Protein AF-0000000083316569 (afdb_homodimer)

Structure (mmCIF, N/CA/C/O backbone):
data_AF-0000000083316569-model_v1
#
loop_
_entity.id
_entity.type
_entity.pdbx_description
1 polymer 'Type II toxin-antitoxin system PemK/MazF family toxin'
#
loop_
_atom_site.group_PDB
_atom_site.id
_atom_site.type_symbol
_atom_site.label_atom_id
_atom_site.label_alt_id
_atom_site.label_comp_id
_atom_site.label_asym_id
_atom_site.label_entity_id
_atom_site.label_seq_id
_atom_site.pdbx_PDB_ins_code
_atom_site.Cartn_x
_atom_site.Cartn_y
_atom_site.Cartn_z
_atom_site.occupancy
_atom_site.B_iso_or_equiv
_atom_site.auth_seq_id
_atom_site.auth_comp_id
_atom_site.auth_asym_id
_atom_site.auth_atom_id
_atom_site.pdbx_PDB_model_num
ATOM 1 N N . MET A 1 1 ? -20.406 40.094 12.461 1 54.81 1 MET A N 1
ATOM 2 C CA . MET A 1 1 ? -19.547 39.312 11.57 1 54.81 1 MET A CA 1
ATOM 3 C C . MET A 1 1 ? -20.391 38.594 10.508 1 54.81 1 MET A C 1
ATOM 5 O O . MET A 1 1 ? -21.188 37.719 10.828 1 54.81 1 MET A O 1
ATOM 9 N N . SER A 1 2 ? -20.656 39.094 9.266 1 63.41 2 SER A N 1
ATOM 10 C CA . SER A 1 2 ? -21.797 38.844 8.398 1 63.41 2 SER A CA 1
ATOM 11 C C . SER A 1 2 ? -21.672 37.5 7.676 1 63.41 2 SER A C 1
ATOM 13 O O . SER A 1 2 ? -20.578 36.938 7.578 1 63.41 2 SER A O 1
ATOM 15 N N . SER A 1 3 ? -22.859 36.875 7.449 1 77.62 3 SER A N 1
ATOM 16 C CA . SER A 1 3 ? -23.109 35.625 6.723 1 77.62 3 SER A CA 1
ATOM 17 C C . SER A 1 3 ? -22.188 35.5 5.512 1 77.62 3 SER A C 1
ATOM 19 O O . SER A 1 3 ? -21.688 34.406 5.223 1 77.62 3 SER A O 1
ATOM 21 N N . ASN A 1 4 ? -21.844 36.688 4.895 1 79.31 4 ASN A N 1
ATOM 22 C CA . ASN A 1 4 ? -20.984 36.75 3.717 1 79.31 4 ASN A CA 1
ATOM 23 C C . ASN A 1 4 ? -19.531 36.438 4.07 1 79.31 4 ASN A C 1
ATOM 25 O O . ASN A 1 4 ? -18.844 35.75 3.33 1 79.31 4 ASN A O 1
ATOM 29 N N . ASP A 1 5 ? -19.141 36.875 5.219 1 85.38 5 ASP A N 1
ATOM 30 C CA . ASP A 1 5 ? -17.766 36.688 5.676 1 85.38 5 ASP A CA 1
ATOM 31 C C . ASP A 1 5 ? -17.531 35.219 6.047 1 85.38 5 ASP A C 1
ATOM 33 O O . ASP A 1 5 ? -16.469 34.656 5.738 1 85.38 5 ASP A O 1
ATOM 37 N N . SER A 1 6 ? -18.531 34.625 6.59 1 86.19 6 SER A N 1
ATOM 38 C CA . SER A 1 6 ? -18.438 33.25 6.988 1 86.19 6 SER A CA 1
ATOM 39 C C . SER A 1 6 ? -18.312 32.312 5.777 1 86.19 6 SER A C 1
ATOM 41 O O . SER A 1 6 ? -17.531 31.375 5.785 1 86.19 6 SER A O 1
ATOM 43 N N . THR A 1 7 ? -19.094 32.75 4.773 1 85.31 7 THR A N 1
ATOM 44 C CA . THR A 1 7 ? -19.078 31.969 3.545 1 85.31 7 THR A CA 1
ATOM 45 C C . THR A 1 7 ? -17.719 32.094 2.846 1 85.31 7 THR A C 1
ATOM 47 O O . THR A 1 7 ? -17.188 31.094 2.344 1 85.31 7 THR A O 1
ATOM 50 N N . ARG A 1 8 ? -17.141 33.312 2.773 1 86.81 8 ARG A N 1
ATOM 51 C CA . ARG A 1 8 ? -15.844 33.531 2.141 1 86.81 8 ARG A CA 1
ATOM 52 C C . ARG A 1 8 ? -14.727 32.844 2.902 1 86.81 8 ARG A C 1
ATOM 54 O O . ARG A 1 8 ? -13.828 32.25 2.295 1 86.81 8 ARG A O 1
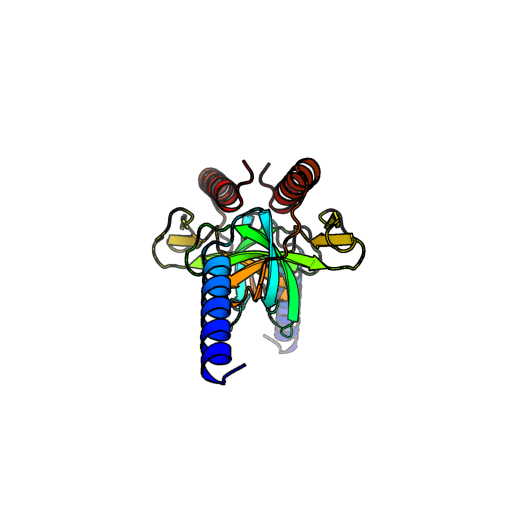ATOM 61 N N . LYS A 1 9 ? -14.711 32.969 4.184 1 86.56 9 LYS A N 1
ATOM 62 C CA . LYS A 1 9 ? -13.727 32.281 5.012 1 86.56 9 LYS A CA 1
ATOM 63 C C . LYS A 1 9 ? -13.812 30.766 4.84 1 86.56 9 LYS A C 1
ATOM 65 O O . LYS A 1 9 ? -12.789 30.078 4.762 1 86.56 9 LYS A O 1
ATOM 70 N N . ALA A 1 10 ? -15 30.281 4.777 1 88 10 ALA A N 1
ATOM 71 C CA . ALA A 1 10 ? -15.227 28.859 4.57 1 88 10 ALA A CA 1
ATOM 72 C C . ALA A 1 10 ? -14.688 28.406 3.213 1 88 10 ALA A C 1
ATOM 74 O O . ALA A 1 10 ? -14.062 27.359 3.1 1 88 10 ALA A O 1
ATOM 75 N N . GLU A 1 11 ? -14.852 29.172 2.182 1 87.62 11 GLU A N 1
ATOM 76 C CA . GLU A 1 11 ? -14.375 28.875 0.836 1 87.62 11 GLU A CA 1
ATOM 77 C C . GLU A 1 11 ? -12.852 28.891 0.773 1 87.62 11 GLU A C 1
ATOM 79 O O . GLU A 1 11 ? -12.242 28.031 0.131 1 87.62 11 GLU A O 1
ATOM 84 N N . ALA A 1 12 ? -12.328 29.828 1.332 1 88.94 12 ALA A N 1
ATOM 85 C CA . ALA A 1 12 ? -10.875 29.938 1.379 1 88.94 12 ALA A CA 1
ATOM 86 C C . ALA A 1 12 ? -10.258 28.75 2.111 1 88.94 12 ALA A C 1
ATOM 88 O O . ALA A 1 12 ? -9.219 28.234 1.696 1 88.94 12 ALA A O 1
ATOM 89 N N . ALA A 1 13 ? -10.805 28.422 3.232 1 85.75 13 ALA A N 1
ATOM 90 C CA . ALA A 1 13 ? -10.336 27.266 3.982 1 85.75 13 ALA A CA 1
ATOM 91 C C . ALA A 1 13 ? -10.453 26 3.148 1 85.75 13 ALA A C 1
ATOM 93 O O . ALA A 1 13 ? -9.562 25.141 3.17 1 85.75 13 ALA A O 1
ATOM 94 N N . LYS A 1 14 ? -11.516 25.906 2.457 1 86.5 14 LYS A N 1
ATOM 95 C CA . LYS A 1 14 ? -11.727 24.75 1.588 1 86.5 14 LYS A CA 1
ATOM 96 C C . LYS A 1 14 ? -10.688 24.703 0.475 1 86.5 14 LYS A C 1
ATOM 98 O O . LYS A 1 14 ? -10.148 23.641 0.167 1 86.5 14 LYS A O 1
ATOM 103 N N . ARG A 1 15 ? -10.375 25.781 -0.116 1 88.5 15 ARG A N 1
ATOM 104 C CA . ARG A 1 15 ? -9.383 25.859 -1.177 1 88.5 15 ARG A CA 1
ATOM 105 C C . ARG A 1 15 ? -7.992 25.516 -0.65 1 88.5 15 ARG A C 1
ATOM 107 O O . ARG A 1 15 ? -7.211 24.859 -1.336 1 88.5 15 ARG A O 1
ATOM 114 N N . LYS A 1 16 ? -7.727 26.047 0.514 1 88.44 16 LYS A N 1
ATOM 115 C CA . LYS A 1 16 ? -6.438 25.734 1.134 1 88.44 16 LYS A CA 1
ATOM 116 C C . LYS A 1 16 ? -6.293 24.25 1.404 1 88.44 16 LYS A C 1
ATOM 118 O O . LYS A 1 16 ? -5.234 23.672 1.157 1 88.44 16 LYS A O 1
ATOM 123 N N . LEU A 1 17 ? -7.285 23.656 1.858 1 88.5 17 LEU A N 1
ATOM 124 C CA . LEU A 1 17 ? -7.293 22.219 2.137 1 88.5 17 LEU A CA 1
ATOM 125 C C . LEU A 1 17 ? -7.117 21.422 0.853 1 88.5 17 LEU A C 1
ATOM 127 O O . LEU A 1 17 ? -6.34 20.469 0.817 1 88.5 17 LEU A O 1
ATOM 131 N N . GLU A 1 18 ? -7.789 21.844 -0.167 1 89.38 18 GLU A N 1
ATOM 132 C CA . GLU A 1 18 ? -7.676 21.172 -1.457 1 89.38 18 GLU A CA 1
ATOM 133 C C . GLU A 1 18 ? -6.262 21.281 -2.018 1 89.38 18 GLU A C 1
ATOM 135 O O . GLU A 1 18 ? -5.742 20.328 -2.6 1 89.38 18 GLU A O 1
ATOM 140 N N . ALA A 1 19 ? -5.766 22.359 -1.795 1 91.56 19 ALA A N 1
ATOM 141 C CA . ALA A 1 19 ? -4.395 22.562 -2.25 1 91.56 19 ALA A CA 1
ATOM 142 C C . ALA A 1 19 ? -3.426 21.672 -1.47 1 91.56 19 ALA A C 1
ATOM 144 O O . ALA A 1 19 ? -2.502 21.094 -2.047 1 91.56 19 ALA A O 1
ATOM 145 N N . GLN A 1 20 ? -3.582 21.578 -0.221 1 91.19 20 GLN A N 1
ATOM 146 C CA . GLN A 1 20 ? -2.738 20.734 0.62 1 91.19 20 GLN A CA 1
ATOM 147 C C . GLN A 1 20 ? -2.848 19.266 0.21 1 91.19 20 GLN A C 1
ATOM 149 O O . GLN A 1 20 ? -1.847 18.562 0.178 1 91.19 20 GLN A O 1
ATOM 154 N N . ARG A 1 21 ? -4.004 18.906 -0.128 1 93.12 21 ARG A N 1
ATOM 155 C CA . ARG A 1 21 ? -4.238 17.531 -0.554 1 93.12 21 ARG A CA 1
ATOM 156 C C . ARG A 1 21 ? -3.578 17.266 -1.9 1 93.12 21 ARG A C 1
ATOM 158 O O . ARG A 1 21 ? -2.9 16.25 -2.068 1 93.12 21 ARG A O 1
ATOM 165 N N . ARG A 1 22 ? -3.734 18.141 -2.729 1 90.75 22 ARG A N 1
ATOM 166 C CA . ARG A 1 22 ? -3.184 18.016 -4.074 1 90.75 22 ARG A CA 1
ATOM 167 C C . ARG A 1 22 ? -1.659 18.016 -4.043 1 90.75 22 ARG A C 1
ATOM 169 O 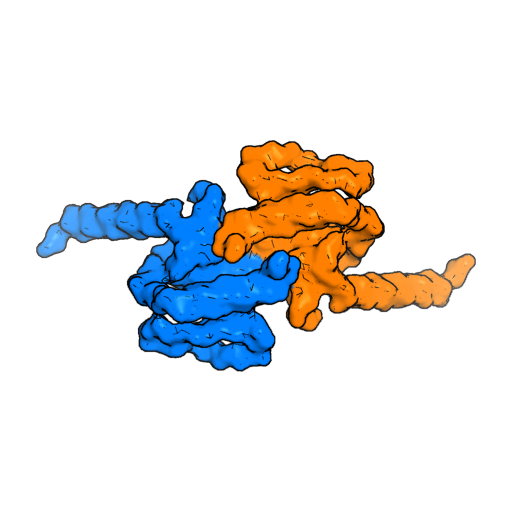O . ARG A 1 22 ? -1.014 17.297 -4.812 1 90.75 22 ARG A O 1
ATOM 176 N N . ASP A 1 23 ? -1.16 18.719 -3.111 1 92.56 23 ASP A N 1
ATOM 177 C CA . ASP A 1 23 ? 0.284 18.922 -3.098 1 92.56 23 ASP A CA 1
ATOM 178 C C . ASP A 1 23 ? 0.955 18.047 -2.043 1 92.56 23 ASP A C 1
ATOM 180 O O . ASP A 1 23 ? 2.127 18.25 -1.717 1 92.56 23 ASP A O 1
ATOM 184 N N . ALA A 1 24 ? 0.184 17.125 -1.463 1 95.62 24 ALA A N 1
ATOM 185 C CA . ALA A 1 24 ? 0.747 16.25 -0.444 1 95.62 24 ALA A CA 1
ATOM 186 C C . ALA A 1 24 ? 2.018 15.57 -0.947 1 95.62 24 ALA A C 1
ATOM 188 O O . ALA A 1 24 ? 2.031 14.992 -2.039 1 95.62 24 ALA A O 1
ATOM 189 N N . LYS A 1 25 ? 3.066 15.609 -0.171 1 95.06 25 LYS A N 1
ATOM 190 C CA . LYS A 1 25 ? 4.383 15.133 -0.59 1 95.06 25 LYS A CA 1
ATOM 191 C C . LYS A 1 25 ? 4.863 13.984 0.294 1 95.06 25 LYS A C 1
ATOM 193 O O . LYS A 1 25 ? 4.473 13.891 1.46 1 95.06 25 LYS A O 1
ATOM 198 N N . HIS A 1 26 ? 5.73 13.234 -0.295 1 96.19 26 HIS A N 1
ATOM 199 C CA . HIS A 1 26 ? 6.441 12.211 0.468 1 96.19 26 HIS A CA 1
ATOM 200 C C . HIS A 1 26 ? 7.023 12.789 1.754 1 96.19 26 HIS A C 1
ATOM 202 O O . HIS A 1 26 ? 7.617 13.875 1.74 1 96.19 26 HIS A O 1
ATOM 208 N N . GLY A 1 27 ? 6.801 12.062 2.861 1 96.31 27 GLY A N 1
ATOM 209 C CA . GLY A 1 27 ? 7.383 12.492 4.125 1 96.31 27 GLY A CA 1
ATOM 210 C C . GLY A 1 27 ? 6.414 13.266 4.996 1 96.31 27 GLY A C 1
ATOM 211 O O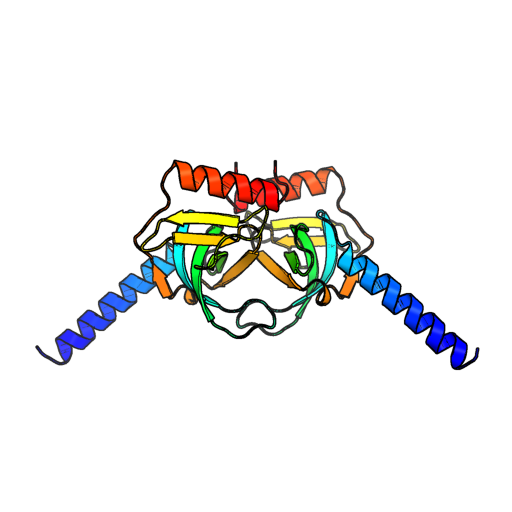 . GLY A 1 27 ? 6.68 13.5 6.176 1 96.31 27 GLY A O 1
ATOM 212 N N . GLU A 1 28 ? 5.301 13.688 4.441 1 97.19 28 GLU A N 1
ATOM 213 C CA . GLU A 1 28 ? 4.344 14.492 5.191 1 97.19 28 GLU A CA 1
ATOM 214 C C . GLU A 1 28 ? 3.324 13.609 5.906 1 97.19 28 GLU A C 1
ATOM 216 O O . GLU A 1 28 ? 3.055 12.492 5.477 1 97.19 28 GLU A O 1
ATOM 221 N N . PHE A 1 29 ? 2.822 14.164 6.988 1 97.81 29 PHE A N 1
ATOM 222 C CA . PHE A 1 29 ? 1.764 13.508 7.746 1 97.81 29 PHE A CA 1
ATOM 223 C C . PHE A 1 29 ? 0.416 14.164 7.473 1 97.81 29 PHE A C 1
ATOM 225 O O . PHE A 1 29 ? 0.324 15.391 7.379 1 97.81 29 PHE A O 1
ATOM 232 N N . PHE A 1 30 ? -0.616 13.359 7.402 1 97.44 30 PHE A N 1
ATOM 233 C CA . PHE A 1 30 ? -1.993 13.82 7.25 1 97.44 30 PHE A CA 1
ATOM 234 C C . PHE A 1 30 ? -2.93 13.023 8.156 1 97.44 30 PHE A C 1
ATOM 236 O O . PHE A 1 30 ? -2.594 11.914 8.586 1 97.44 30 PHE A O 1
ATOM 243 N N . PHE A 1 31 ? -3.969 13.641 8.516 1 96.44 31 PHE A N 1
ATOM 244 C CA . PHE A 1 31 ? -5.129 12.859 8.922 1 96.44 31 PHE A CA 1
ATOM 245 C C . PHE A 1 31 ? -5.949 12.43 7.711 1 96.44 31 PHE A C 1
ATOM 247 O O . PHE A 1 31 ? -6.223 13.242 6.824 1 96.44 31 PHE A O 1
ATOM 254 N N . ALA A 1 32 ? -6.285 11.195 7.684 1 96.69 32 ALA A N 1
ATOM 255 C CA . ALA A 1 32 ? -6.984 10.672 6.512 1 96.69 32 ALA A CA 1
ATOM 256 C C . ALA A 1 32 ? -8.172 9.805 6.922 1 96.69 32 ALA A C 1
ATOM 258 O O . ALA A 1 32 ? -8.234 9.328 8.055 1 96.69 32 ALA A O 1
ATOM 259 N N . LYS A 1 33 ? -9.094 9.734 6.02 1 94.94 33 LYS A N 1
ATOM 260 C CA . LYS A 1 33 ? -10.227 8.82 6.133 1 94.94 33 LYS A CA 1
ATOM 261 C C . LYS A 1 33 ? -10.094 7.668 5.141 1 94.94 33 LYS A C 1
ATOM 263 O O . LYS A 1 33 ? -10.117 7.887 3.926 1 94.94 33 LYS A O 1
ATOM 268 N N . TYR A 1 34 ? -9.945 6.461 5.715 1 91.75 34 TYR A N 1
ATOM 269 C CA . TYR A 1 34 ? -9.789 5.309 4.836 1 91.75 34 TYR A CA 1
ATOM 270 C C . TYR A 1 34 ? -10.148 4.016 5.559 1 91.75 34 TYR A C 1
ATOM 272 O O . TYR A 1 34 ? -10.492 4.035 6.742 1 91.75 34 TYR A O 1
ATOM 280 N N . ALA A 1 35 ? -10.188 2.961 4.754 1 86.5 35 ALA A N 1
ATOM 281 C CA . ALA A 1 35 ? -10.453 1.624 5.281 1 86.5 35 ALA A CA 1
ATOM 282 C C . ALA A 1 35 ? -9.57 0.583 4.605 1 86.5 35 ALA A C 1
ATOM 284 O O . ALA A 1 35 ? -9.328 0.649 3.396 1 86.5 35 ALA A O 1
ATOM 285 N N . ALA A 1 36 ? -8.969 -0.202 5.504 1 77.25 36 ALA A N 1
ATOM 286 C CA . ALA A 1 36 ? -8.422 -1.419 4.906 1 77.25 36 ALA A CA 1
ATOM 287 C C . ALA A 1 36 ? -9.531 -2.277 4.305 1 77.25 36 ALA A C 1
ATOM 289 O O . ALA A 1 36 ? -10.703 -2.133 4.668 1 77.25 36 ALA A O 1
ATOM 290 N N . ILE A 1 37 ? -9.211 -3.021 3.324 1 71.75 37 ILE A N 1
ATOM 291 C CA . ILE A 1 37 ? -10.227 -3.859 2.689 1 71.75 37 ILE A CA 1
ATOM 292 C C . ILE A 1 37 ? -10.93 -4.707 3.746 1 71.75 37 ILE A C 1
ATOM 294 O O . ILE A 1 37 ? -10.273 -5.367 4.559 1 71.75 37 ILE A O 1
ATOM 298 N N . GLY A 1 38 ? -12.234 -4.695 3.686 1 72.69 38 GLY A N 1
ATOM 299 C CA . GLY A 1 38 ? -13.047 -5.477 4.605 1 72.69 38 GLY A CA 1
ATOM 300 C C . GLY A 1 38 ? -13.172 -4.84 5.977 1 72.69 38 GLY A C 1
ATOM 301 O O . GLY A 1 38 ? -13.68 -5.465 6.91 1 72.69 38 GLY A O 1
ATOM 302 N N . GLN A 1 39 ? -12.609 -3.738 6.137 1 79.94 39 GLN A N 1
ATOM 303 C CA . GLN A 1 39 ? -12.664 -3.059 7.426 1 79.94 39 GLN A CA 1
ATOM 304 C C . GLN A 1 39 ? -13.461 -1.762 7.328 1 79.94 39 GLN A C 1
ATOM 306 O O . GLN A 1 39 ? -13.609 -1.195 6.242 1 79.94 39 GLN A O 1
ATOM 311 N N . PRO A 1 40 ? -14.047 -1.429 8.359 1 84.88 40 PRO A N 1
ATOM 312 C CA . PRO A 1 40 ? -14.766 -0.154 8.352 1 84.88 40 PRO A CA 1
ATOM 313 C C . PRO A 1 40 ? -13.852 1.043 8.125 1 84.88 40 PRO A C 1
ATOM 315 O O . PRO A 1 40 ? -12.656 0.98 8.445 1 84.88 40 PRO A O 1
ATOM 318 N N . GLU A 1 41 ? -14.453 2.043 7.602 1 88.81 41 GLU A N 1
ATOM 319 C CA . GLU A 1 41 ? -13.719 3.291 7.418 1 88.81 41 GLU A CA 1
ATOM 320 C C . GLU A 1 41 ? -13.289 3.883 8.758 1 88.81 41 GLU A C 1
ATOM 322 O O . GLU A 1 41 ? -14.039 3.816 9.734 1 88.81 41 GLU A O 1
ATOM 327 N N . ARG A 1 42 ? -12.133 4.406 8.75 1 87.69 42 ARG A N 1
ATOM 328 C CA . ARG A 1 42 ? -11.609 5.078 9.93 1 87.69 42 ARG A CA 1
ATOM 329 C C . ARG A 1 42 ? -10.883 6.359 9.555 1 87.69 42 ARG A C 1
ATOM 331 O O . ARG A 1 42 ? -10.523 6.562 8.398 1 87.69 42 ARG A O 1
ATOM 338 N N . GLN A 1 43 ? -10.812 7.211 10.562 1 92.81 43 GLN A N 1
ATOM 339 C CA . GLN A 1 43 ? -9.977 8.398 10.43 1 92.81 43 GLN A CA 1
ATOM 340 C C . GLN A 1 43 ? -8.734 8.297 11.305 1 92.81 43 GLN A C 1
ATOM 342 O O . GLN A 1 43 ? -8.828 8.062 12.508 1 92.81 43 GLN A O 1
ATOM 347 N N . ALA A 1 44 ? -7.605 8.406 10.695 1 93.12 44 ALA A N 1
ATOM 348 C CA . ALA A 1 44 ? -6.348 8.203 11.406 1 93.12 44 ALA A CA 1
ATOM 349 C C . ALA A 1 44 ? -5.211 8.969 10.742 1 93.12 44 ALA A C 1
ATOM 351 O O . ALA A 1 44 ? -5.32 9.367 9.578 1 93.12 44 ALA A O 1
ATOM 352 N N . PRO A 1 45 ? -4.148 9.242 11.523 1 96.25 45 PRO A N 1
ATOM 353 C CA . PRO A 1 45 ? -2.949 9.797 10.891 1 96.25 45 PRO A CA 1
ATOM 354 C C . PRO A 1 45 ? -2.303 8.828 9.898 1 96.25 45 PRO A C 1
ATOM 356 O O . PRO A 1 45 ? -2.369 7.609 10.094 1 96.25 45 PRO A O 1
ATOM 359 N N . VAL A 1 46 ? -1.729 9.422 8.898 1 97.25 46 VAL A N 1
ATOM 360 C CA . VAL A 1 46 ? -0.993 8.633 7.914 1 97.25 46 VAL A CA 1
ATOM 361 C C . VAL A 1 46 ? 0.298 9.352 7.535 1 97.25 46 VAL A C 1
ATOM 363 O O . VAL A 1 46 ? 0.434 10.555 7.762 1 97.25 46 VAL A O 1
ATOM 366 N N . PHE A 1 47 ? 1.206 8.57 7.086 1 97.75 47 PHE A N 1
ATOM 367 C CA . PHE A 1 47 ? 2.477 9.055 6.559 1 97.75 47 PHE A CA 1
ATOM 368 C C . PHE A 1 47 ? 2.562 8.828 5.055 1 97.75 47 PHE A C 1
ATOM 370 O O . PHE A 1 47 ? 2.484 7.691 4.586 1 97.75 47 PHE A O 1
ATOM 377 N N . VAL A 1 48 ? 2.744 9.891 4.258 1 97.94 48 VAL A N 1
ATOM 378 C CA . VAL A 1 48 ? 2.748 9.797 2.801 1 97.94 48 VAL A CA 1
ATOM 379 C C . VAL A 1 48 ? 4.082 9.227 2.324 1 97.94 48 VAL A C 1
ATOM 381 O O . VAL A 1 48 ? 5.145 9.766 2.639 1 97.94 48 VAL A O 1
ATOM 384 N N . VAL A 1 49 ? 4.004 8.18 1.493 1 96.94 49 VAL A N 1
ATOM 385 C CA . VAL A 1 49 ? 5.227 7.508 1.074 1 96.94 49 VAL A CA 1
ATOM 386 C C . VAL A 1 49 ? 5.395 7.625 -0.439 1 96.94 49 VAL A C 1
ATOM 388 O O . VAL A 1 49 ? 6.516 7.586 -0.952 1 96.94 49 VAL A O 1
ATOM 391 N N . VAL A 1 50 ? 4.344 7.598 -1.209 1 96.19 50 VAL A N 1
ATOM 392 C CA . VAL A 1 50 ? 4.367 7.785 -2.656 1 96.19 50 VAL A CA 1
ATOM 393 C C . VAL A 1 50 ? 3.482 8.969 -3.041 1 96.19 50 VAL A C 1
ATOM 395 O O . VAL A 1 50 ? 2.316 9.031 -2.646 1 96.19 50 VAL A O 1
ATOM 398 N N . ASP A 1 51 ? 3.996 9.875 -3.766 1 95.31 51 ASP A N 1
ATOM 399 C CA . ASP A 1 51 ? 3.256 11.078 -4.129 1 95.31 51 ASP A CA 1
ATOM 400 C C . ASP A 1 51 ? 3.311 11.328 -5.633 1 95.31 51 ASP A C 1
ATOM 402 O O . ASP A 1 51 ? 3.111 12.453 -6.094 1 95.31 51 ASP A O 1
ATOM 406 N N . SER A 1 52 ? 3.564 10.352 -6.359 1 89 52 SER A N 1
ATOM 407 C CA . SER A 1 52 ? 3.854 10.531 -7.777 1 89 52 SER A CA 1
ATOM 408 C C . SER A 1 52 ? 2.568 10.609 -8.602 1 89 52 SER A C 1
ATOM 410 O O . SER A 1 52 ? 2.596 10.992 -9.766 1 89 52 SER A O 1
ATOM 412 N N . ASP A 1 53 ? 1.439 10.242 -8.031 1 89.62 53 ASP A N 1
ATOM 413 C CA . ASP A 1 53 ? 0.177 10.203 -8.766 1 89.62 53 ASP A CA 1
ATOM 414 C C . ASP A 1 53 ? -0.651 11.461 -8.484 1 89.62 53 ASP A C 1
ATOM 416 O O . ASP A 1 53 ? -0.682 11.953 -7.355 1 89.62 53 ASP A O 1
ATOM 420 N N . ARG A 1 54 ? -1.323 11.906 -9.461 1 89.25 54 ARG A N 1
ATOM 421 C CA . ARG A 1 54 ? -2.119 13.125 -9.328 1 89.25 54 ARG A CA 1
ATOM 422 C C . ARG A 1 54 ? -3.361 12.883 -8.484 1 89.25 54 ARG A C 1
ATOM 424 O O . ARG A 1 54 ? -3.787 13.758 -7.73 1 89.25 54 ARG A O 1
ATOM 431 N N . LEU A 1 55 ? -3.912 11.758 -8.602 1 91.69 55 LEU A N 1
ATOM 432 C CA . LEU A 1 55 ? -5.203 11.5 -7.973 1 91.69 55 LEU A CA 1
ATOM 433 C C . LEU A 1 55 ? -5.027 10.758 -6.652 1 91.69 55 LEU A C 1
ATOM 435 O O . LEU A 1 55 ? -5.852 10.891 -5.742 1 91.69 55 LEU A O 1
ATOM 439 N N . ASP A 1 56 ? -3.936 10.023 -6.555 1 93.94 56 ASP A N 1
ATOM 440 C CA . ASP A 1 56 ? -3.773 9.133 -5.41 1 93.94 56 ASP A CA 1
ATOM 441 C C . ASP A 1 56 ? -2.424 9.352 -4.73 1 93.94 56 ASP A C 1
ATOM 443 O O . ASP A 1 56 ? -1.517 9.945 -5.316 1 93.94 56 ASP A O 1
ATOM 447 N N . VAL A 1 57 ? -2.342 8.883 -3.539 1 96.44 57 VAL A N 1
ATOM 448 C CA . VAL A 1 57 ? -1.101 8.766 -2.779 1 96.44 57 VAL A CA 1
ATOM 449 C C . VAL A 1 57 ? -1.03 7.398 -2.109 1 96.44 57 VAL A C 1
ATOM 451 O O . VAL A 1 57 ? -2.055 6.734 -1.93 1 96.44 57 VAL A O 1
ATOM 454 N N . VAL A 1 58 ? 0.167 6.98 -1.821 1 97.06 58 VAL A N 1
ATOM 455 C CA . VAL A 1 58 ? 0.349 5.816 -0.957 1 97.06 58 VAL A CA 1
ATOM 456 C C . VAL A 1 58 ? 0.77 6.273 0.438 1 97.06 58 VAL A C 1
ATOM 458 O O . VAL A 1 58 ? 1.649 7.125 0.581 1 97.06 58 VAL A O 1
ATOM 461 N N . VAL A 1 59 ? 0.138 5.625 1.431 1 97.19 59 VAL A N 1
ATOM 462 C CA . VAL A 1 59 ? 0.407 6.055 2.797 1 97.19 59 VAL A CA 1
ATOM 463 C C . VAL A 1 59 ? 0.699 4.84 3.676 1 97.19 59 VAL A C 1
ATOM 465 O O . VAL A 1 59 ? 0.245 3.732 3.383 1 97.19 59 VAL A O 1
ATOM 468 N N . CYS A 1 60 ? 1.451 5.09 4.684 1 96.94 60 CYS A N 1
ATOM 469 C CA . CYS A 1 60 ? 1.551 4.16 5.805 1 96.94 60 CYS A CA 1
ATOM 470 C C . CYS A 1 60 ? 0.532 4.496 6.887 1 96.94 60 CYS A C 1
ATOM 472 O O . CYS A 1 60 ? 0.325 5.668 7.207 1 96.94 60 CYS A O 1
ATOM 474 N N . SER A 1 61 ? -0.021 3.5 7.492 1 94.75 61 SER A N 1
ATOM 475 C CA . SER A 1 61 ? -0.875 3.689 8.664 1 94.75 61 SER A CA 1
ATOM 476 C C . SER A 1 61 ? -0.062 4.113 9.883 1 94.75 61 SER A C 1
ATOM 478 O O . SER A 1 61 ? 1.068 3.658 10.07 1 94.75 61 SER A O 1
ATOM 480 N N . CYS A 1 62 ? -0.646 4.938 10.625 1 95.81 62 CYS A N 1
ATOM 481 C CA . CYS A 1 62 ? -0.079 5.34 11.906 1 95.81 62 CYS A CA 1
ATOM 482 C C . CYS A 1 62 ? -1.055 5.07 13.039 1 95.81 62 CYS A C 1
ATOM 484 O O . CYS A 1 62 ? -2.27 5.051 12.836 1 95.81 62 CYS A O 1
ATOM 486 N N . THR A 1 63 ? -0.484 4.812 14.141 1 90.81 63 THR A N 1
ATOM 487 C CA . THR A 1 63 ? -1.307 4.523 15.312 1 90.81 63 THR A CA 1
ATOM 488 C C . THR A 1 63 ? -0.643 5.051 16.578 1 90.81 63 THR A C 1
ATOM 490 O O . THR A 1 63 ? 0.549 5.363 16.578 1 90.81 63 THR A O 1
ATOM 493 N N . THR A 1 64 ? -1.424 5.277 17.547 1 87.69 64 THR A N 1
ATOM 494 C CA . THR A 1 64 ? -0.861 5.688 18.828 1 87.69 64 THR A CA 1
ATOM 495 C C . THR A 1 64 ? -0.427 4.473 19.641 1 87.69 64 THR A C 1
ATOM 497 O O . THR A 1 64 ? 0.246 4.609 20.672 1 87.69 64 THR A O 1
ATOM 500 N N . SER A 1 65 ? -0.827 3.35 19.234 1 86.25 65 SER A N 1
ATOM 501 C CA . SER A 1 65 ? -0.432 2.143 19.953 1 86.25 65 SER A CA 1
ATOM 502 C C . SER A 1 65 ? 1.061 1.87 19.797 1 86.25 65 SER A C 1
ATOM 504 O O . SER A 1 65 ? 1.643 2.15 18.75 1 86.25 65 SER A O 1
ATOM 506 N N . PRO A 1 66 ? 1.7 1.354 20.844 1 82.44 66 PRO A N 1
ATOM 507 C CA . PRO A 1 66 ? 3.133 1.06 20.75 1 82.44 66 PRO A CA 1
ATOM 508 C C . PRO A 1 66 ? 3.455 0.05 19.656 1 82.44 66 PRO A C 1
ATOM 510 O O . PRO A 1 66 ? 2.639 -0.824 19.344 1 82.44 66 PRO A O 1
ATOM 513 N N . GLY A 1 67 ? 4.578 0.211 19.094 1 78 67 GLY A N 1
ATOM 514 C CA . GLY A 1 67 ? 5.031 -0.685 18.031 1 78 67 GLY A CA 1
ATOM 515 C C . GLY A 1 67 ? 5.137 -2.129 18.484 1 78 67 GLY A C 1
ATOM 516 O O . GLY A 1 67 ? 5.508 -2.402 19.625 1 78 67 GLY A O 1
ATOM 517 N N . ARG A 1 68 ? 4.723 -2.941 17.672 1 67.31 68 ARG A N 1
ATOM 518 C CA . ARG A 1 68 ? 4.727 -4.352 18.047 1 67.31 68 ARG A CA 1
ATOM 519 C C . ARG A 1 68 ? 5.641 -5.156 17.125 1 67.31 68 ARG A C 1
ATOM 521 O O . ARG A 1 68 ? 6.051 -6.27 17.453 1 67.31 68 ARG A O 1
ATOM 528 N N . GLY A 1 69 ? 5.98 -4.504 16.094 1 74.19 69 GLY A N 1
ATOM 529 C CA . GLY A 1 69 ? 6.609 -5.395 15.133 1 74.19 69 GLY A CA 1
ATOM 530 C C . GLY A 1 69 ? 7.918 -4.859 14.594 1 74.19 69 GLY A C 1
ATOM 531 O O . GLY A 1 69 ? 8.344 -3.762 14.953 1 74.19 69 GLY A O 1
ATOM 532 N N . GLY A 1 70 ? 8.562 -5.723 13.914 1 83.88 70 GLY A N 1
ATOM 533 C CA . GLY A 1 70 ? 9.891 -5.465 13.391 1 83.88 70 GLY A CA 1
ATOM 534 C C . GLY A 1 70 ? 9.93 -4.316 12.398 1 83.88 70 GLY A C 1
ATOM 535 O O . GLY A 1 70 ? 10.984 -3.709 12.188 1 83.88 70 GLY A O 1
ATOM 536 N N . PHE A 1 71 ? 8.734 -3.838 11.953 1 93 71 PHE A N 1
ATOM 537 C CA . PHE A 1 71 ? 8.766 -2.82 10.906 1 93 71 PHE A CA 1
ATOM 538 C C . PHE A 1 71 ? 8.125 -1.526 11.398 1 93 71 PHE A C 1
ATOM 540 O O . PHE A 1 71 ? 7.992 -0.567 10.633 1 93 71 PHE A O 1
ATOM 547 N N . ASP A 1 72 ? 7.727 -1.521 12.656 1 94.31 72 ASP A N 1
ATOM 548 C CA . ASP A 1 72 ? 7.141 -0.32 13.242 1 94.31 72 ASP A CA 1
ATOM 549 C C . ASP A 1 72 ? 8.227 0.659 13.688 1 94.31 72 ASP A C 1
ATOM 551 O O . ASP A 1 72 ? 9.297 0.246 14.133 1 94.31 72 ASP A O 1
ATOM 555 N N . ILE A 1 73 ? 7.93 1.927 13.562 1 94.75 73 ILE A N 1
ATOM 556 C CA . ILE A 1 73 ? 8.797 2.988 14.07 1 94.75 73 ILE A CA 1
ATOM 557 C C . ILE A 1 73 ? 7.949 4.055 14.758 1 94.75 73 ILE A C 1
ATOM 559 O O . ILE A 1 73 ? 6.891 4.441 14.258 1 94.75 73 ILE A O 1
ATOM 563 N N . THR A 1 74 ? 8.469 4.465 15.875 1 94.06 74 THR A N 1
ATOM 564 C CA . THR A 1 74 ? 7.742 5.492 16.609 1 94.06 74 THR A CA 1
ATOM 565 C C . THR A 1 74 ? 8.383 6.863 16.406 1 94.06 74 THR A C 1
ATOM 567 O O . THR A 1 74 ? 9.602 7.004 16.516 1 94.06 74 THR A O 1
ATOM 570 N N . VAL A 1 75 ? 7.574 7.801 16.047 1 93.75 75 VAL A N 1
ATOM 571 C CA . VAL A 1 75 ? 8.008 9.188 15.898 1 93.75 75 VAL A CA 1
ATOM 572 C C . VAL A 1 75 ? 7.199 10.078 16.844 1 93.75 75 VAL A C 1
ATOM 574 O O . VAL A 1 75 ? 6.141 9.672 17.328 1 93.75 75 VAL A O 1
ATOM 577 N N . THR A 1 76 ? 7.777 11.188 17.062 1 89.38 76 THR A N 1
ATOM 578 C CA . THR A 1 76 ? 7.059 12.102 17.938 1 89.38 76 THR A CA 1
ATOM 579 C C . THR A 1 76 ? 6.387 13.211 17.141 1 89.38 76 THR A C 1
ATOM 581 O O . THR A 1 76 ? 7.062 14.047 16.547 1 89.38 76 THR A O 1
ATOM 584 N N . LEU A 1 77 ? 5.109 13.219 17.094 1 90.31 77 LEU A N 1
ATOM 585 C CA . LEU A 1 77 ? 4.293 14.336 16.625 1 90.31 77 LEU A CA 1
ATOM 586 C C . LEU A 1 77 ? 3.723 15.125 17.797 1 90.31 77 LEU A C 1
ATOM 588 O O . LEU A 1 77 ? 4.465 15.539 18.703 1 90.31 77 LEU A O 1
ATOM 592 N N . LYS A 1 78 ? 2.449 15.352 17.828 1 89 78 LYS A N 1
ATOM 593 C CA . LYS A 1 78 ? 1.866 15.906 19.047 1 89 78 LYS A CA 1
ATOM 594 C C . LYS A 1 78 ? 1.93 14.898 20.203 1 89 78 LYS A C 1
ATOM 596 O O . LYS A 1 78 ? 2.141 15.281 21.344 1 89 78 LYS A O 1
ATOM 601 N N . LYS A 1 79 ? 1.916 13.727 19.859 1 90.44 79 LYS A N 1
ATOM 602 C CA . LYS A 1 79 ? 2.105 12.57 20.734 1 90.44 79 LYS A CA 1
ATOM 603 C C . LYS A 1 79 ? 2.957 11.508 20.047 1 90.44 79 LYS A C 1
ATOM 605 O O . LYS A 1 79 ? 3.129 11.523 18.828 1 90.44 79 LYS A O 1
ATOM 610 N N . PRO A 1 80 ? 3.463 10.602 20.922 1 92 80 PRO A N 1
ATOM 611 C CA . PRO A 1 80 ? 4.156 9.484 20.281 1 92 80 PRO A CA 1
ATOM 612 C C . PRO A 1 80 ? 3.271 8.734 19.297 1 92 80 PRO A C 1
ATOM 614 O O . PRO A 1 80 ? 2.137 8.383 19.625 1 92 80 PRO A O 1
ATOM 617 N N . THR A 1 81 ? 3.703 8.641 18.109 1 94 81 THR A N 1
ATOM 618 C CA . THR A 1 81 ? 2.955 8.039 17.016 1 94 81 THR A CA 1
ATOM 619 C C . THR A 1 81 ? 3.766 6.926 16.344 1 94 81 THR A C 1
ATOM 621 O O . THR A 1 81 ? 4.926 7.125 15.992 1 94 81 THR A O 1
ATOM 624 N N . THR A 1 82 ? 3.154 5.793 16.234 1 95.62 82 THR A N 1
ATOM 625 C CA . THR A 1 82 ? 3.793 4.645 15.602 1 95.62 82 THR A CA 1
ATOM 626 C C . THR A 1 82 ? 3.412 4.562 14.125 1 95.62 82 THR A C 1
ATOM 628 O O . THR A 1 82 ? 2.229 4.523 13.789 1 95.62 82 THR A O 1
ATOM 631 N N . ILE A 1 83 ? 4.414 4.551 13.258 1 96.69 83 ILE A N 1
ATOM 632 C CA . ILE A 1 83 ? 4.219 4.293 11.828 1 96.69 83 ILE A CA 1
ATOM 633 C C . ILE A 1 83 ? 4.371 2.799 11.555 1 96.69 83 ILE A C 1
ATOM 635 O O . ILE A 1 83 ? 5.387 2.197 11.906 1 96.69 83 ILE A O 1
ATOM 639 N N . ARG A 1 84 ? 3.363 2.238 11.016 1 94.88 84 ARG A N 1
ATOM 640 C CA . ARG A 1 84 ? 3.439 0.854 10.562 1 94.88 84 ARG A CA 1
ATOM 641 C C . ARG A 1 84 ? 3.908 0.779 9.109 1 94.88 84 ARG A C 1
ATOM 643 O O . ARG A 1 84 ? 3.092 0.795 8.188 1 94.88 84 ARG A O 1
ATOM 650 N N . THR A 1 85 ? 5.195 0.573 8.859 1 95.94 85 THR A N 1
ATOM 651 C CA . THR A 1 85 ? 5.797 0.739 7.539 1 95.94 85 THR A CA 1
ATOM 652 C C . THR A 1 85 ? 5.469 -0.453 6.641 1 95.94 85 THR A C 1
ATOM 654 O O . THR A 1 85 ? 5.676 -0.398 5.426 1 95.94 85 THR A O 1
ATOM 657 N N . ASN A 1 86 ? 4.945 -1.502 7.25 1 95 86 ASN A N 1
ATOM 658 C CA . ASN A 1 86 ? 4.535 -2.652 6.449 1 95 86 ASN A CA 1
ATOM 659 C C . ASN A 1 86 ? 3.039 -2.631 6.156 1 95 86 ASN A C 1
ATOM 661 O O . ASN A 1 86 ? 2.479 -3.625 5.691 1 95 86 ASN A O 1
ATOM 665 N N . LYS A 1 87 ? 2.396 -1.596 6.488 1 94 87 LYS A N 1
ATOM 666 C CA . LYS A 1 87 ? 0.989 -1.366 6.176 1 94 87 LYS A CA 1
ATOM 667 C C . LYS A 1 87 ? 0.821 -0.169 5.246 1 94 87 LYS A C 1
ATOM 669 O O . LYS A 1 87 ? 0.809 0.979 5.695 1 94 87 LYS A O 1
ATOM 674 N N . LEU A 1 88 ? 0.645 -0.453 3.998 1 95.81 88 LEU A N 1
ATOM 675 C CA . LEU A 1 88 ? 0.598 0.573 2.963 1 95.81 88 LEU A CA 1
ATOM 676 C C . LEU A 1 88 ? -0.74 0.547 2.23 1 95.81 88 LEU A C 1
ATOM 678 O O . LEU A 1 88 ? -1.281 -0.526 1.957 1 95.81 88 LEU A O 1
ATOM 682 N N . TYR A 1 89 ? -1.176 1.707 1.874 1 95.5 89 TYR A N 1
ATOM 683 C CA . TYR A 1 89 ? -2.467 1.84 1.209 1 95.5 89 TYR A CA 1
ATOM 684 C C . TYR A 1 89 ? -2.436 2.959 0.174 1 95.5 89 TYR A C 1
ATOM 686 O O . TYR A 1 89 ? -2.023 4.082 0.477 1 95.5 89 TYR A O 1
ATOM 694 N N . THR A 1 90 ? -2.902 2.631 -0.99 1 95.88 90 THR A N 1
ATOM 695 C CA . THR A 1 90 ? -3.211 3.676 -1.96 1 95.88 90 THR A CA 1
ATOM 696 C C . THR A 1 90 ? -4.582 4.281 -1.681 1 95.88 90 THR A C 1
ATOM 698 O O . THR A 1 90 ? -5.59 3.57 -1.646 1 95.88 90 THR A O 1
ATOM 701 N N . ILE A 1 91 ? -4.605 5.539 -1.494 1 94.69 91 ILE A N 1
ATOM 702 C CA . ILE A 1 91 ? -5.863 6.234 -1.255 1 94.69 91 ILE A CA 1
ATOM 703 C C . ILE A 1 91 ? -5.965 7.449 -2.17 1 94.69 91 ILE A C 1
ATOM 705 O O . ILE A 1 91 ? -4.953 7.949 -2.666 1 94.69 91 ILE A O 1
ATOM 709 N N . SER A 1 92 ? -7.199 7.883 -2.355 1 94 92 SER A N 1
ATOM 710 C CA . SER A 1 92 ? -7.402 9.125 -3.09 1 94 92 SER A CA 1
ATOM 711 C C . SER A 1 92 ? -6.898 10.328 -2.295 1 94 92 SER A C 1
ATOM 713 O O . SER A 1 92 ? -7.051 10.375 -1.073 1 94 92 SER A O 1
ATOM 715 N N . ARG A 1 93 ? -6.406 11.273 -2.977 1 96.06 93 ARG A N 1
ATOM 716 C CA . ARG A 1 93 ? -5.969 12.492 -2.305 1 96.06 93 ARG A CA 1
ATOM 717 C C . ARG A 1 93 ? -7.125 13.148 -1.553 1 96.06 93 ARG A C 1
ATOM 719 O O . ARG A 1 93 ? -6.91 13.82 -0.541 1 96.06 93 ARG A O 1
ATOM 726 N N . ASP A 1 94 ? -8.336 12.875 -1.987 1 93.81 94 ASP A N 1
ATOM 727 C CA . ASP A 1 94 ? -9.508 13.461 -1.338 1 93.81 94 ASP A CA 1
ATOM 728 C C . ASP A 1 94 ? -9.766 12.812 0.021 1 93.81 94 ASP A C 1
ATOM 730 O O . ASP A 1 94 ? -10.555 13.32 0.817 1 93.81 94 ASP A O 1
ATOM 734 N N . GLN A 1 95 ? -9.133 11.742 0.248 1 95 95 GLN A N 1
ATOM 735 C CA . GLN A 1 95 ? -9.289 11.062 1.529 1 95 95 GLN A CA 1
ATOM 736 C C . GLN A 1 95 ? -8.344 11.641 2.578 1 95 95 GLN A C 1
ATOM 738 O O . GLN A 1 95 ? -8.469 11.344 3.768 1 95 95 GLN A O 1
ATOM 743 N N . LEU A 1 96 ? -7.418 12.438 2.117 1 96.38 96 LEU A N 1
ATOM 744 C CA . LEU A 1 96 ? -6.645 13.242 3.059 1 96.38 96 LEU A CA 1
ATOM 745 C C . LEU A 1 96 ? -7.488 14.375 3.627 1 96.38 96 LEU A C 1
ATOM 747 O O . LEU A 1 96 ? -7.98 15.227 2.879 1 96.38 96 LEU A O 1
ATOM 751 N N . LEU A 1 97 ? -7.605 14.406 4.867 1 96.31 97 LEU A N 1
ATOM 752 C CA . LEU A 1 97 ? -8.5 15.383 5.477 1 96.31 97 LEU A CA 1
ATOM 753 C C . LEU A 1 97 ? -7.762 16.688 5.762 1 96.31 97 LEU A C 1
ATOM 755 O O . LEU A 1 97 ? -8.242 17.766 5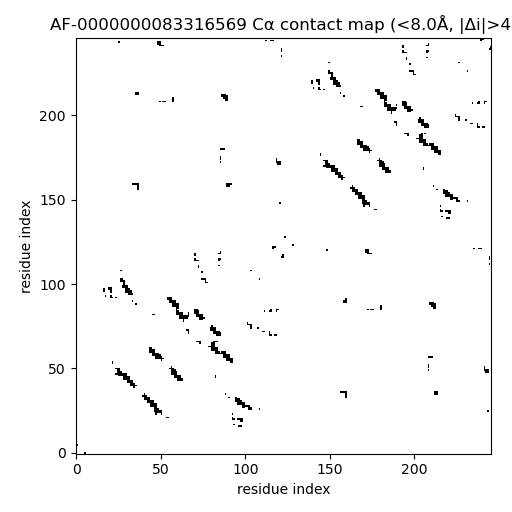.41 1 96.31 97 LEU A O 1
ATOM 759 N N . PHE A 1 98 ? -6.648 16.641 6.469 1 95.94 98 PHE A N 1
ATOM 760 C CA . PHE A 1 98 ? -5.836 17.828 6.707 1 95.94 98 PHE A CA 1
ATOM 761 C C . PHE A 1 98 ? -4.398 17.438 7.031 1 95.94 98 PHE A C 1
ATOM 763 O O . PHE A 1 98 ? -4.145 16.359 7.574 1 95.94 98 PHE A O 1
ATOM 770 N N . LYS A 1 99 ? -3.553 18.375 6.797 1 96.62 99 LYS A N 1
ATOM 771 C CA . LYS A 1 99 ? -2.125 18.172 7.027 1 96.62 99 LYS A CA 1
ATOM 772 C C . LYS A 1 99 ? -1.778 18.328 8.508 1 96.62 99 LYS A C 1
ATOM 774 O O . LYS A 1 99 ? -2.26 19.234 9.172 1 96.62 99 LYS A O 1
ATOM 779 N N . ILE A 1 100 ? -1.103 17.328 8.953 1 95.75 100 ILE A N 1
ATOM 780 C CA . ILE A 1 100 ? -0.522 17.453 10.281 1 95.75 100 ILE A CA 1
ATOM 781 C C . ILE A 1 100 ? 0.751 18.297 10.211 1 95.75 100 ILE A C 1
ATOM 783 O O . ILE A 1 100 ? 1.662 18 9.438 1 95.75 100 ILE A O 1
ATOM 787 N N . PRO A 1 101 ? 0.814 19.312 10.969 1 94.44 101 PRO A N 1
ATOM 788 C CA . PRO A 1 101 ? 1.902 20.281 10.836 1 94.44 101 PRO A CA 1
ATOM 789 C C . PRO A 1 101 ? 3.26 19.719 11.234 1 94.44 101 PRO A C 1
ATOM 791 O O . PRO A 1 101 ? 4.297 20.156 10.734 1 94.44 101 PRO A O 1
ATOM 794 N N . GLN A 1 102 ? 3.271 18.766 12.078 1 93.94 102 GLN A N 1
ATOM 795 C CA . GLN A 1 102 ? 4.531 18.188 12.523 1 93.94 102 GLN A CA 1
ATOM 796 C C . GLN A 1 102 ? 5.191 17.375 11.406 1 93.94 102 GLN A C 1
ATOM 798 O O . GLN A 1 102 ? 4.504 16.797 10.562 1 93.94 102 GLN A O 1
ATOM 803 N N . THR A 1 103 ? 6.477 17.391 11.43 1 92.31 103 THR A N 1
ATOM 804 C CA . THR A 1 103 ? 7.273 16.609 10.492 1 92.31 103 THR A CA 1
ATOM 805 C C . THR A 1 103 ? 8.281 15.734 11.234 1 92.31 103 THR A C 1
ATOM 807 O O . THR A 1 103 ? 8.617 16 12.383 1 92.31 103 THR A O 1
ATOM 810 N N . ALA A 1 104 ? 8.602 14.68 10.539 1 94.31 104 ALA A N 1
ATOM 811 C CA . ALA A 1 104 ? 9.672 13.859 11.102 1 94.31 104 ALA A CA 1
ATOM 812 C C . ALA A 1 104 ? 11.008 14.602 11.055 1 94.31 104 ALA A C 1
ATOM 814 O O . ALA A 1 104 ? 11.289 15.336 10.109 1 94.31 104 ALA A O 1
ATOM 815 N N . THR A 1 105 ? 11.805 14.438 12.117 1 94.88 105 THR A N 1
ATOM 816 C CA . THR A 1 105 ? 13.172 14.938 12.062 1 94.88 105 THR A CA 1
ATOM 817 C C . THR A 1 105 ? 13.961 14.211 10.977 1 94.88 105 THR A C 1
ATOM 819 O O . THR A 1 105 ? 13.562 13.141 10.523 1 94.88 105 THR A O 1
ATOM 822 N N . PRO A 1 106 ? 15.07 14.797 10.602 1 95.44 106 PRO A N 1
ATOM 823 C CA . PRO A 1 106 ? 15.898 14.109 9.609 1 95.44 106 PRO A CA 1
ATOM 824 C C . PRO A 1 106 ? 16.281 12.695 10.031 1 95.44 106 PRO A C 1
ATOM 826 O O . PRO A 1 106 ? 16.266 11.773 9.203 1 95.44 106 PRO A O 1
ATOM 829 N N . ASP A 1 107 ? 16.562 12.516 11.289 1 95.69 107 ASP A N 1
ATOM 830 C CA . ASP A 1 107 ? 16.922 11.195 11.797 1 95.69 107 ASP A CA 1
ATOM 831 C C . ASP A 1 107 ? 15.727 10.25 11.734 1 95.69 107 ASP A C 1
ATOM 833 O O . ASP A 1 107 ? 15.867 9.078 11.359 1 95.69 107 ASP A O 1
ATOM 837 N N . GLU A 1 108 ? 14.578 10.75 12.125 1 94.5 108 GLU A N 1
ATOM 838 C CA . GLU A 1 108 ? 13.359 9.945 12.07 1 94.5 108 GLU A CA 1
ATOM 839 C C . GLU A 1 108 ? 13.016 9.555 10.633 1 94.5 108 GLU A C 1
ATOM 841 O O . GLU A 1 108 ? 12.656 8.414 10.359 1 94.5 108 GLU A O 1
ATOM 846 N N . TYR A 1 109 ? 13.156 10.516 9.773 1 95.44 109 TYR A N 1
ATOM 847 C CA . TYR A 1 109 ? 12.898 10.273 8.359 1 95.44 109 TYR A CA 1
ATOM 848 C C . TYR A 1 109 ? 13.812 9.188 7.816 1 95.44 109 TYR A C 1
ATOM 850 O O . TYR A 1 109 ? 13.352 8.258 7.137 1 95.44 109 TYR A O 1
ATOM 858 N N . ALA A 1 110 ? 15.078 9.281 8.148 1 95.25 110 ALA A N 1
ATOM 859 C CA . ALA A 1 110 ? 16.047 8.281 7.707 1 95.25 110 ALA A CA 1
ATOM 860 C C . ALA A 1 110 ? 15.68 6.898 8.25 1 95.25 110 ALA A C 1
ATOM 862 O O . ALA A 1 110 ? 15.812 5.895 7.543 1 95.25 110 ALA A O 1
ATOM 863 N N . ALA A 1 111 ? 15.242 6.895 9.477 1 94.75 111 ALA A N 1
ATOM 864 C CA . ALA A 1 111 ? 14.859 5.629 10.102 1 94.75 111 ALA A CA 1
ATOM 865 C C . ALA A 1 111 ? 13.617 5.047 9.445 1 94.75 111 ALA A C 1
ATOM 867 O O . ALA A 1 111 ? 13.523 3.834 9.242 1 94.75 111 ALA A O 1
ATOM 868 N N . ILE A 1 112 ? 12.648 5.91 9.094 1 95.75 112 ILE A N 1
ATOM 869 C CA . ILE A 1 112 ? 11.438 5.48 8.406 1 95.75 112 ILE A CA 1
ATOM 870 C C . ILE A 1 112 ? 11.797 4.859 7.059 1 95.75 112 ILE A C 1
ATOM 872 O O . ILE A 1 112 ? 11.32 3.77 6.727 1 95.75 112 ILE A O 1
ATOM 876 N N . MET A 1 113 ? 12.68 5.527 6.336 1 95.25 113 MET A N 1
ATOM 877 C CA . MET A 1 113 ? 13.086 5.027 5.023 1 95.25 113 MET A CA 1
ATOM 878 C C . MET A 1 113 ? 13.789 3.684 5.148 1 95.25 113 MET A C 1
ATOM 880 O O . MET A 1 113 ? 13.578 2.787 4.332 1 95.25 113 MET A O 1
ATOM 884 N N . SER A 1 114 ? 14.602 3.574 6.152 1 94.56 114 SER A N 1
ATOM 885 C CA . SER A 1 114 ? 15.312 2.32 6.375 1 94.56 114 SER A CA 1
ATOM 886 C C . SER A 1 114 ? 14.344 1.172 6.633 1 94.56 114 SER A C 1
ATOM 888 O O . SER A 1 114 ? 14.5 0.082 6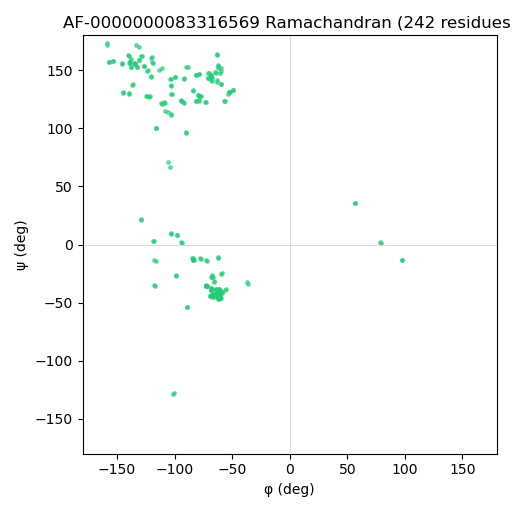.078 1 94.56 114 SER A O 1
ATOM 890 N N . LYS A 1 115 ? 13.336 1.408 7.41 1 94 115 LYS A N 1
ATOM 891 C CA . LYS A 1 115 ? 12.336 0.382 7.711 1 94 115 LYS A CA 1
ATOM 892 C C . LYS A 1 115 ? 11.5 0.048 6.48 1 94 115 LYS A C 1
ATOM 894 O O . LYS A 1 115 ? 11.148 -1.112 6.258 1 94 115 LYS A O 1
ATOM 899 N N . LEU A 1 116 ? 11.195 1.058 5.699 1 95.06 116 LEU A N 1
ATOM 900 C CA . LEU A 1 116 ? 10.445 0.835 4.465 1 95.06 116 LEU A CA 1
ATOM 901 C C . LEU A 1 116 ? 11.234 -0.044 3.502 1 95.06 116 LEU A C 1
ATOM 903 O O . LEU A 1 116 ? 10.688 -0.99 2.928 1 95.06 116 LEU A O 1
ATOM 907 N N . LYS A 1 117 ? 12.484 0.267 3.414 1 93.69 117 LYS A N 1
ATOM 908 C CA . LYS A 1 117 ? 13.359 -0.529 2.557 1 93.69 117 LYS A CA 1
ATOM 909 C C . LYS A 1 117 ? 13.406 -1.984 3.014 1 93.69 117 LYS A C 1
ATOM 911 O O . LYS A 1 117 ? 13.344 -2.9 2.191 1 93.69 117 LYS A O 1
ATOM 916 N N . GLU A 1 118 ? 13.516 -2.119 4.234 1 93.5 118 GLU A N 1
ATOM 917 C CA . GLU A 1 118 ? 13.531 -3.465 4.801 1 93.5 118 GLU A CA 1
ATOM 918 C C . GLU A 1 118 ? 12.211 -4.188 4.531 1 93.5 118 GLU A C 1
ATOM 920 O O . GLU A 1 118 ? 12.211 -5.348 4.117 1 93.5 118 GLU A O 1
ATOM 925 N N . ALA A 1 119 ? 11.117 -3.51 4.754 1 93.56 119 ALA A N 1
ATOM 926 C CA . ALA A 1 119 ? 9.789 -4.109 4.613 1 93.56 119 ALA A CA 1
ATOM 927 C C . ALA A 1 119 ? 9.531 -4.547 3.176 1 93.56 119 ALA A C 1
ATOM 929 O O . ALA A 1 119 ? 8.977 -5.621 2.938 1 93.56 119 ALA A O 1
ATOM 930 N N . ILE A 1 120 ? 9.938 -3.738 2.172 1 92.56 120 ILE A N 1
ATOM 931 C CA . ILE A 1 120 ? 9.617 -3.984 0.769 1 92.56 120 ILE A CA 1
ATOM 932 C C . ILE A 1 120 ? 10.742 -4.773 0.112 1 92.56 120 ILE A C 1
ATOM 934 O O . ILE A 1 120 ? 10.688 -5.082 -1.08 1 92.56 120 ILE A O 1
ATOM 938 N N . HIS A 1 121 ? 11.789 -5.117 0.892 1 89.25 121 HIS A N 1
ATOM 939 C CA . HIS A 1 121 ? 12.938 -5.883 0.426 1 89.25 121 HIS A CA 1
ATOM 940 C C . HIS A 1 121 ? 13.617 -5.199 -0.757 1 89.25 121 HIS A C 1
ATOM 942 O O . HIS A 1 121 ? 13.898 -5.844 -1.772 1 89.25 121 HIS A O 1
ATOM 948 N N . VAL A 1 122 ? 13.633 -3.947 -0.719 1 80.62 122 VAL A N 1
ATOM 949 C CA . VAL A 1 122 ? 14.359 -3.236 -1.768 1 80.62 122 VAL A CA 1
ATOM 950 C C . VAL A 1 122 ? 15.68 -2.713 -1.218 1 80.62 122 VAL A C 1
ATOM 952 O O . VAL A 1 122 ? 15.695 -1.909 -0.281 1 80.62 122 VAL A O 1
ATOM 955 N N . VAL A 1 123 ? 16.547 -3.648 -0.898 1 65.12 123 VAL A N 1
ATOM 956 C CA . VAL A 1 123 ? 17.844 -3.234 -0.384 1 65.12 123 VAL A CA 1
ATOM 957 C C . VAL A 1 123 ? 18.719 -2.727 -1.53 1 65.12 123 VAL A C 1
ATOM 959 O O . VAL A 1 123 ? 18.594 -3.195 -2.664 1 65.12 123 VAL A O 1
ATOM 962 N N . MET B 1 1 ? -16.516 -42.844 -8.969 1 55.06 1 MET B N 1
ATOM 963 C CA . MET B 1 1 ? -15.648 -41.969 -8.195 1 55.06 1 MET B CA 1
ATOM 964 C C . MET B 1 1 ? -16.391 -41.406 -6.984 1 55.06 1 MET B C 1
ATOM 966 O O . MET B 1 1 ? -17.359 -40.656 -7.141 1 55.06 1 MET B O 1
ATOM 970 N N . SER B 1 2 ? -16.344 -41.906 -5.742 1 63.56 2 SER B N 1
ATOM 971 C CA . SER B 1 2 ? -17.328 -41.812 -4.676 1 63.56 2 SER B CA 1
ATOM 972 C C . SER B 1 2 ? -17.266 -40.469 -3.979 1 63.56 2 SER B C 1
ATOM 974 O O . SER B 1 2 ? -16.266 -39.75 -4.078 1 63.56 2 SER B O 1
ATOM 976 N N . SER B 1 3 ? -18.453 -40.031 -3.537 1 77 3 SER B N 1
ATOM 977 C CA . SER B 1 3 ? -18.75 -38.844 -2.766 1 77 3 SER B CA 1
ATOM 978 C C . SER B 1 3 ? -17.656 -38.531 -1.744 1 77 3 SER B C 1
ATOM 980 O O . SER B 1 3 ? -17.281 -37.375 -1.54 1 77 3 SER B O 1
ATOM 982 N N . ASN B 1 4 ? -17.047 -39.688 -1.21 1 79.06 4 ASN B N 1
ATOM 983 C CA . ASN B 1 4 ? -15.992 -39.562 -0.211 1 79.06 4 ASN B CA 1
ATOM 984 C C . ASN B 1 4 ? -14.688 -39.062 -0.829 1 79.06 4 ASN B C 1
ATOM 986 O O . ASN B 1 4 ? -13.977 -38.281 -0.226 1 79.06 4 ASN B O 1
ATOM 990 N N . ASP B 1 5 ? -14.453 -39.469 -2.025 1 84.81 5 ASP B N 1
ATOM 991 C CA . ASP B 1 5 ? -13.234 -39.094 -2.729 1 84.81 5 ASP B CA 1
ATOM 992 C C . ASP B 1 5 ? -13.281 -37.625 -3.129 1 84.81 5 ASP B C 1
ATOM 994 O O . ASP B 1 5 ? -12.281 -36.906 -3.018 1 84.81 5 ASP B O 1
ATOM 998 N N . SER B 1 6 ? -14.438 -37.188 -3.461 1 86.06 6 SER B N 1
ATOM 999 C CA . SER B 1 6 ? -14.617 -35.781 -3.863 1 86.06 6 SER B CA 1
ATOM 1000 C C . SER B 1 6 ? -14.406 -34.844 -2.689 1 86.06 6 SER B C 1
ATOM 1002 O O . SER B 1 6 ? -13.781 -33.781 -2.836 1 86.06 6 SER B O 1
ATOM 1004 N N . THR B 1 7 ? -14.93 -35.344 -1.562 1 84.62 7 THR B N 1
ATOM 1005 C CA . THR B 1 7 ? -14.797 -34.531 -0.352 1 84.62 7 THR B CA 1
ATOM 1006 C C . THR B 1 7 ? -13.344 -34.438 0.085 1 84.62 7 THR B C 1
ATOM 1008 O O . THR B 1 7 ? -12.875 -33.375 0.5 1 84.62 7 THR B O 1
ATOM 1011 N N . ARG B 1 8 ? -12.586 -35.562 0.062 1 86.81 8 ARG B N 1
ATOM 1012 C CA . ARG B 1 8 ? -11.18 -35.594 0.45 1 86.81 8 ARG B CA 1
ATOM 1013 C C . ARG B 1 8 ? -10.328 -34.781 -0.497 1 86.81 8 ARG B C 1
ATOM 1015 O O . ARG B 1 8 ? -9.414 -34.062 -0.061 1 86.81 8 ARG B O 1
ATOM 1022 N N . LYS B 1 9 ? -10.547 -34.875 -1.746 1 87.56 9 LYS B N 1
ATOM 1023 C CA . LYS B 1 9 ? -9.828 -34.062 -2.734 1 87.56 9 LYS B CA 1
ATOM 1024 C C . LYS B 1 9 ? -10.094 -32.562 -2.531 1 87.56 9 LYS B C 1
ATOM 1026 O O . LYS B 1 9 ? -9.18 -31.766 -2.629 1 87.56 9 LYS B O 1
ATOM 1031 N N . ALA B 1 10 ? -11.32 -32.281 -2.275 1 87.81 10 ALA B N 1
ATOM 1032 C CA . ALA B 1 10 ? -11.695 -30.891 -2.025 1 87.81 10 ALA B CA 1
ATOM 1033 C C . ALA B 1 10 ? -10.992 -30.344 -0.788 1 87.81 10 ALA B C 1
ATOM 1035 O O . ALA B 1 10 ? -10.516 -29.219 -0.79 1 87.81 10 ALA B O 1
ATOM 1036 N N . GLU B 1 11 ? -10.875 -31.109 0.243 1 87.5 11 GLU B N 1
ATOM 1037 C CA . GLU B 1 11 ? -10.211 -30.719 1.481 1 87.5 11 GLU B CA 1
ATOM 1038 C C . GLU B 1 11 ? -8.711 -30.531 1.268 1 87.5 11 GLU B C 1
ATOM 1040 O O . GLU B 1 11 ? -8.117 -29.578 1.785 1 87.5 11 GLU B O 1
ATOM 1045 N N . ALA B 1 12 ? -8.188 -31.406 0.604 1 88.56 12 ALA B N 1
ATOM 1046 C CA . ALA B 1 12 ? -6.766 -31.312 0.292 1 88.56 12 ALA B CA 1
ATOM 1047 C C . ALA B 1 12 ? -6.461 -30.078 -0.533 1 88.56 12 ALA B C 1
ATOM 1049 O O . ALA B 1 12 ? -5.449 -29.406 -0.309 1 88.56 12 ALA B O 1
ATOM 1050 N N . ALA B 1 13 ? -7.207 -29.828 -1.525 1 85.12 13 ALA B N 1
ATOM 1051 C CA . ALA B 1 13 ? -7.051 -28.625 -2.346 1 85.12 13 ALA B CA 1
ATOM 1052 C C . ALA B 1 13 ? -7.191 -27.359 -1.501 1 85.12 13 ALA B C 1
ATOM 1054 O O . ALA B 1 13 ? -6.441 -26.406 -1.685 1 85.12 13 ALA B O 1
ATOM 1055 N N . LYS B 1 14 ? -8.141 -27.406 -0.624 1 86.38 14 LYS B N 1
ATOM 1056 C CA . LYS B 1 14 ? -8.344 -26.281 0.277 1 86.38 14 LYS B CA 1
ATOM 1057 C C . LYS B 1 14 ? -7.129 -26.062 1.177 1 86.38 14 LYS B C 1
ATOM 1059 O O . LYS B 1 14 ? -6.695 -24.922 1.383 1 86.38 14 LYS B O 1
ATOM 1064 N N . ARG B 1 15 ? -6.59 -27.078 1.718 1 88.31 15 ARG B N 1
ATOM 1065 C CA . ARG B 1 15 ? -5.414 -27 2.574 1 88.31 15 ARG B CA 1
ATOM 1066 C C . ARG B 1 15 ? -4.207 -26.484 1.799 1 88.31 15 ARG B C 1
ATOM 1068 O O . ARG B 1 15 ? -3.42 -25.688 2.326 1 88.31 15 ARG B O 1
ATOM 1075 N N . LYS B 1 16 ? -4.105 -26.984 0.599 1 88.31 16 LYS B N 1
ATOM 1076 C CA . LYS B 1 16 ? -3.008 -26.531 -0.246 1 88.31 16 LYS B CA 1
ATOM 1077 C C . LYS B 1 16 ? -3.121 -25.031 -0.532 1 88.31 16 LYS B C 1
ATOM 1079 O O . LYS B 1 16 ? -2.123 -24.312 -0.49 1 88.31 16 LYS B O 1
ATOM 1084 N N . LEU B 1 17 ? -4.242 -24.594 -0.795 1 88.44 17 LEU B N 1
ATOM 1085 C CA . LEU B 1 17 ? -4.496 -23.188 -1.063 1 88.44 17 LEU B CA 1
ATOM 1086 C C . LEU B 1 17 ? -4.191 -22.328 0.166 1 88.44 17 LEU B C 1
ATOM 1088 O O . LEU B 1 17 ? -3.553 -21.281 0.059 1 88.44 17 LEU B O 1
ATOM 1092 N N . GLU B 1 18 ? -4.598 -22.797 1.292 1 88.81 18 GLU B N 1
ATOM 1093 C CA . GLU B 1 18 ? -4.34 -22.078 2.539 1 88.81 18 GLU B CA 1
ATOM 1094 C C . GLU B 1 18 ? -2.846 -21.984 2.826 1 88.81 18 GLU B C 1
ATOM 1096 O O . GLU B 1 18 ? -2.365 -20.953 3.311 1 88.81 18 GLU B O 1
ATOM 1101 N N . ALA B 1 19 ? -2.254 -23.016 2.508 1 91.31 19 ALA B N 1
ATOM 1102 C CA . ALA B 1 19 ? -0.807 -23.016 2.701 1 91.31 19 ALA B CA 1
ATOM 1103 C C . ALA B 1 19 ? -0.129 -22.031 1.758 1 91.31 19 ALA B C 1
ATOM 1105 O O . ALA B 1 19 ? 0.8 -21.312 2.154 1 91.31 19 ALA B O 1
ATOM 1106 N N . GLN B 1 20 ? -0.521 -21.969 0.558 1 90.81 20 GLN B N 1
ATOM 1107 C CA . GLN B 1 20 ? 0.027 -21.031 -0.421 1 90.81 20 GLN B CA 1
ATOM 1108 C C . GLN B 1 20 ? -0.202 -19.594 0.009 1 90.81 20 GLN B C 1
ATOM 1110 O O . GLN B 1 20 ? 0.681 -18.75 -0.147 1 90.81 20 GLN B O 1
ATOM 1115 N N . ARG B 1 21 ? -1.312 -19.375 0.563 1 92.69 21 ARG B N 1
ATOM 1116 C CA . ARG B 1 21 ? -1.648 -18.047 1.033 1 92.69 21 ARG B CA 1
ATOM 1117 C C . ARG B 1 21 ? -0.794 -17.656 2.236 1 92.69 21 ARG B C 1
ATOM 1119 O O . ARG B 1 21 ? -0.245 -16.547 2.281 1 92.69 21 ARG B O 1
ATOM 1126 N N . ARG B 1 22 ? -0.683 -18.531 3.074 1 90.19 22 ARG B N 1
ATOM 1127 C CA . ARG B 1 22 ? 0.088 -18.297 4.293 1 90.19 22 ARG B CA 1
ATOM 1128 C C . ARG B 1 22 ? 1.567 -18.109 3.975 1 90.19 22 ARG B C 1
ATOM 1130 O O . ARG B 1 22 ? 2.246 -17.312 4.613 1 90.19 22 ARG B O 1
ATOM 1137 N N . ASP B 1 23 ? 1.969 -18.766 2.955 1 92.12 23 ASP B N 1
ATOM 1138 C CA . ASP B 1 23 ? 3.4 -18.781 2.67 1 92.12 23 ASP B CA 1
ATOM 1139 C C . ASP B 1 23 ? 3.742 -17.844 1.518 1 92.12 23 ASP B C 1
ATOM 1141 O O . ASP B 1 23 ? 4.852 -17.875 0.986 1 92.12 23 ASP B O 1
ATOM 1145 N N . ALA B 1 24 ? 2.762 -17.047 1.098 1 95.12 24 ALA B N 1
ATOM 1146 C CA . ALA B 1 24 ? 3.002 -16.109 0.003 1 95.12 24 ALA B CA 1
ATOM 1147 C C . ALA B 1 24 ? 4.242 -15.258 0.268 1 95.12 24 ALA B C 1
ATOM 1149 O O . ALA B 1 24 ? 4.387 -14.68 1.347 1 95.12 24 ALA B O 1
ATOM 1150 N N . LYS B 1 25 ? 5.109 -15.164 -0.677 1 94.69 25 LYS B N 1
ATOM 1151 C CA . LYS B 1 25 ? 6.406 -14.516 -0.506 1 94.69 25 LYS B CA 1
ATOM 1152 C C . LYS B 1 25 ? 6.555 -13.328 -1.457 1 94.69 25 LYS B C 1
ATOM 1154 O O . LYS B 1 25 ? 5.941 -13.305 -2.527 1 94.69 25 LYS B O 1
ATOM 1159 N N . HIS B 1 26 ? 7.41 -12.469 -1.058 1 95.88 26 HIS B N 1
ATOM 1160 C CA . HIS B 1 26 ? 7.816 -11.375 -1.932 1 95.88 26 HIS B CA 1
ATOM 1161 C C . HIS B 1 26 ? 8.203 -11.883 -3.314 1 95.88 26 HIS B C 1
ATOM 1163 O O . HIS B 1 26 ? 8.922 -12.883 -3.432 1 95.88 26 HIS B O 1
ATOM 1169 N N . GLY B 1 27 ? 7.664 -11.203 -4.336 1 96.19 27 GLY B N 1
ATOM 1170 C CA . GLY B 1 27 ? 8.047 -11.562 -5.691 1 96.19 27 GLY B CA 1
ATOM 1171 C C . GLY B 1 27 ? 7.047 -12.484 -6.367 1 96.19 27 GLY B C 1
ATOM 1172 O O . GLY B 1 27 ? 7.109 -12.695 -7.582 1 96.19 27 GLY B O 1
ATOM 1173 N N . GLU B 1 28 ? 6.148 -13.047 -5.621 1 97.12 28 GLU B N 1
ATOM 1174 C CA . GLU B 1 28 ? 5.184 -13.992 -6.184 1 97.12 28 GLU B CA 1
ATOM 1175 C C . GLU B 1 28 ? 3.938 -13.266 -6.691 1 97.12 28 GLU B C 1
ATOM 1177 O O . GLU B 1 28 ? 3.6 -12.188 -6.203 1 97.12 28 GLU B O 1
ATOM 1182 N N . PHE B 1 29 ? 3.324 -13.891 -7.668 1 97.75 29 PHE B N 1
ATOM 1183 C CA . PHE B 1 29 ? 2.064 -13.398 -8.203 1 97.75 29 PHE B CA 1
ATOM 1184 C C . PHE B 1 29 ? 0.893 -14.227 -7.691 1 97.75 29 PHE B C 1
ATOM 1186 O O . PHE B 1 29 ? 0.986 -15.453 -7.598 1 97.75 29 PHE B O 1
ATOM 1193 N N . PHE B 1 30 ? -0.2 -13.578 -7.43 1 97.38 30 PHE B N 1
ATOM 1194 C CA . PHE B 1 30 ? -1.449 -14.211 -7.023 1 97.38 30 PHE B CA 1
ATOM 1195 C C . PHE B 1 30 ? -2.637 -13.562 -7.727 1 97.38 30 PHE B C 1
ATOM 1197 O O . PHE B 1 30 ? -2.545 -12.43 -8.195 1 97.38 30 PHE B O 1
ATOM 1204 N N . PHE B 1 31 ? -3.629 -14.32 -7.887 1 96.38 31 PHE B N 1
ATOM 1205 C CA . PHE B 1 31 ? -4.941 -13.703 -8.062 1 96.38 31 PHE B CA 1
ATOM 1206 C C . PHE B 1 31 ? -5.57 -13.375 -6.715 1 96.38 31 PHE B C 1
ATOM 1208 O O . PHE B 1 31 ? -5.562 -14.203 -5.801 1 96.38 31 PHE B O 1
ATOM 1215 N N . ALA B 1 32 ? -6.062 -12.211 -6.602 1 96.62 32 ALA B N 1
ATOM 1216 C CA . ALA B 1 32 ? -6.594 -11.773 -5.316 1 96.62 32 ALA B CA 1
ATOM 1217 C C . ALA B 1 32 ? -7.949 -11.094 -5.484 1 96.62 32 ALA B C 1
ATOM 1219 O O . ALA B 1 32 ? -8.289 -10.633 -6.578 1 96.62 32 ALA B O 1
ATOM 1220 N N . LYS B 1 33 ? -8.695 -11.133 -4.434 1 94.88 33 LYS B N 1
ATOM 1221 C CA . LYS B 1 33 ? -9.938 -10.375 -4.312 1 94.88 33 LYS B CA 1
ATOM 1222 C C . LYS B 1 33 ? -9.758 -9.18 -3.383 1 94.88 33 LYS B C 1
ATOM 1224 O O . LYS B 1 33 ? -9.523 -9.344 -2.184 1 94.88 33 LYS B O 1
ATOM 1229 N N . TYR B 1 34 ? -9.867 -8 -4.004 1 92 34 TYR B N 1
ATOM 1230 C CA . TYR B 1 34 ? -9.672 -6.801 -3.199 1 92 34 TYR B CA 1
ATOM 1231 C C . TYR B 1 34 ? -10.312 -5.586 -3.857 1 92 34 TYR B C 1
ATOM 1233 O O . TYR B 1 34 ? -10.914 -5.699 -4.926 1 92 34 TYR B O 1
ATOM 1241 N N . ALA B 1 35 ? -10.273 -4.523 -3.113 1 86.44 35 ALA B N 1
ATOM 1242 C CA . ALA B 1 35 ? -10.781 -3.248 -3.609 1 86.44 35 ALA B CA 1
ATOM 1243 C C . ALA B 1 35 ? -9.875 -2.096 -3.195 1 86.44 35 ALA B C 1
ATOM 1245 O O . ALA B 1 35 ? -9.344 -2.082 -2.08 1 86.44 35 ALA B O 1
ATOM 1246 N N . ALA B 1 36 ? -9.578 -1.344 -4.246 1 78 36 ALA B N 1
ATOM 1247 C CA . ALA B 1 36 ? -9.031 -0.058 -3.822 1 78 36 ALA B CA 1
ATOM 1248 C C . ALA B 1 36 ? -10.023 0.706 -2.953 1 78 36 ALA B C 1
ATOM 1250 O O . ALA B 1 36 ? -11.227 0.442 -3 1 78 36 ALA B O 1
ATOM 1251 N N . ILE B 1 37 ? -9.547 1.521 -2.086 1 71.38 37 ILE B N 1
ATOM 1252 C CA . ILE B 1 37 ? -10.43 2.258 -1.188 1 71.38 37 ILE B CA 1
ATOM 1253 C C . ILE B 1 37 ? -11.492 3 -1.998 1 71.38 37 ILE B C 1
ATOM 1255 O O . ILE B 1 37 ? -11.164 3.729 -2.938 1 71.38 37 ILE B O 1
ATOM 1259 N N . GLY B 1 38 ? -12.734 2.818 -1.613 1 71.56 38 GLY B N 1
ATOM 1260 C CA . GLY B 1 38 ? -13.852 3.477 -2.27 1 71.56 38 GLY B CA 1
ATOM 1261 C C . GLY B 1 38 ? -14.266 2.807 -3.568 1 71.56 38 GLY B C 1
ATOM 1262 O O . GLY B 1 38 ? -15.062 3.354 -4.328 1 71.56 38 GLY B O 1
ATOM 1263 N N . GLN B 1 39 ? -13.617 1.777 -3.889 1 79.38 39 GLN B N 1
ATOM 1264 C CA . GLN B 1 39 ? -13.93 1.065 -5.125 1 79.38 39 GLN B CA 1
ATOM 1265 C C . GLN B 1 39 ? -14.547 -0.3 -4.832 1 79.38 39 GLN B C 1
ATOM 1267 O O . GLN B 1 39 ? -14.375 -0.842 -3.738 1 79.38 39 GLN B O 1
ATOM 1272 N N . PRO B 1 40 ? -15.32 -0.729 -5.715 1 84.31 40 PRO B N 1
ATOM 1273 C CA . PRO B 1 40 ? -15.867 -2.074 -5.531 1 84.31 40 PRO B CA 1
ATOM 1274 C C . PRO B 1 40 ? -14.797 -3.156 -5.516 1 84.31 40 PRO B C 1
ATOM 1276 O O . PRO B 1 40 ? -13.719 -2.969 -6.086 1 84.31 40 PRO B O 1
ATOM 1279 N N . GLU B 1 41 ? -15.133 -4.219 -4.875 1 88.25 41 GLU B N 1
ATOM 1280 C CA . GLU B 1 41 ? -14.242 -5.375 -4.848 1 88.25 41 GLU B CA 1
ATOM 1281 C C . GLU B 1 41 ? -14.039 -5.953 -6.246 1 88.25 41 GLU B C 1
ATOM 1283 O O . GLU B 1 41 ? -14.984 -6 -7.043 1 88.25 41 GLU B O 1
ATOM 1288 N N . ARG B 1 42 ? -12.852 -6.316 -6.5 1 87.88 42 ARG B N 1
ATOM 1289 C CA . ARG B 1 42 ? -12.508 -6.961 -7.766 1 87.88 42 ARG B CA 1
ATOM 1290 C C . ARG B 1 42 ? -11.547 -8.117 -7.551 1 87.88 42 ARG B C 1
ATOM 1292 O O . ARG B 1 42 ? -10.938 -8.234 -6.484 1 87.88 42 ARG B O 1
ATOM 1299 N N . GLN B 1 43 ? -11.539 -8.977 -8.547 1 92.62 43 GLN B N 1
ATOM 1300 C CA . GLN B 1 43 ? -10.531 -10.031 -8.586 1 92.62 43 GLN B CA 1
ATOM 1301 C C . GLN B 1 43 ? -9.5 -9.766 -9.672 1 92.62 43 GLN B C 1
ATOM 1303 O O . GLN B 1 43 ? -9.852 -9.594 -10.844 1 92.62 43 GLN B O 1
ATOM 1308 N N . ALA B 1 44 ? -8.297 -9.688 -9.297 1 93 44 ALA B N 1
ATOM 1309 C CA . ALA B 1 44 ? -7.238 -9.312 -10.227 1 93 44 ALA B CA 1
ATOM 1310 C C . ALA B 1 44 ? -5.895 -9.898 -9.789 1 93 44 ALA B C 1
ATOM 1312 O O . ALA B 1 44 ? -5.73 -10.289 -8.625 1 93 44 ALA B O 1
ATOM 1313 N N . PRO B 1 45 ? -4.969 -10.023 -10.742 1 96.12 45 PRO B N 1
ATOM 1314 C CA . PRO B 1 45 ? -3.607 -10.391 -10.344 1 96.12 45 PRO B CA 1
ATOM 1315 C C . PRO B 1 45 ? -2.93 -9.328 -9.492 1 96.12 45 PRO B C 1
ATOM 1317 O O . PRO B 1 45 ? -3.199 -8.133 -9.648 1 96.12 45 PRO B O 1
ATOM 1320 N N . VAL B 1 46 ? -2.096 -9.828 -8.633 1 97.19 46 VAL B N 1
ATOM 1321 C CA . VAL B 1 46 ? -1.304 -8.93 -7.801 1 97.19 46 VAL B CA 1
ATOM 1322 C C . VAL B 1 46 ? 0.121 -9.469 -7.676 1 97.19 46 VAL B C 1
ATOM 1324 O O . VAL B 1 46 ? 0.374 -10.648 -7.938 1 97.19 46 VAL B O 1
ATOM 1327 N N . PHE B 1 47 ? 0.961 -8.562 -7.395 1 97.69 47 PHE B N 1
ATOM 1328 C CA . PHE B 1 47 ? 2.363 -8.859 -7.121 1 97.69 47 PHE B CA 1
ATOM 1329 C C . PHE B 1 47 ? 2.697 -8.602 -5.656 1 97.69 47 PHE B C 1
ATOM 1331 O O . PHE B 1 47 ? 2.545 -7.48 -5.168 1 97.69 47 PHE B O 1
ATOM 1338 N N . VAL B 1 48 ? 3.186 -9.609 -4.914 1 97.88 48 VAL B N 1
ATOM 1339 C CA . VAL B 1 48 ? 3.449 -9.492 -3.484 1 97.88 48 VAL B CA 1
ATOM 1340 C C . VAL B 1 48 ? 4.762 -8.742 -3.26 1 97.88 48 VAL B C 1
ATOM 1342 O O . VAL B 1 48 ? 5.809 -9.141 -3.773 1 97.88 48 VAL B O 1
ATOM 1345 N N . VAL B 1 49 ? 4.695 -7.703 -2.434 1 96.81 49 VAL B N 1
ATOM 1346 C CA . VAL B 1 49 ? 5.871 -6.859 -2.246 1 96.81 49 VAL B CA 1
ATOM 1347 C C . VAL B 1 49 ? 6.332 -6.926 -0.792 1 96.81 49 VAL B C 1
ATOM 1349 O O . VAL B 1 49 ? 7.512 -6.723 -0.497 1 96.81 49 VAL B O 1
ATOM 1352 N N . VAL B 1 50 ? 5.453 -7.031 0.162 1 95.94 50 VAL B N 1
ATOM 1353 C CA . VAL B 1 50 ? 5.773 -7.184 1.577 1 95.94 50 VAL B CA 1
ATOM 1354 C C . VAL B 1 50 ? 5.137 -8.461 2.115 1 95.94 50 VAL B C 1
ATOM 1356 O O . VAL B 1 50 ? 3.934 -8.68 1.958 1 95.94 50 VAL B O 1
ATOM 1359 N N . ASP B 1 51 ? 5.902 -9.289 2.727 1 95 51 ASP B N 1
ATOM 1360 C CA . ASP B 1 51 ? 5.41 -10.578 3.217 1 95 51 ASP B CA 1
ATOM 1361 C C . ASP B 1 51 ? 5.777 -10.781 4.684 1 95 51 ASP B C 1
ATOM 1363 O O . ASP B 1 51 ? 5.824 -11.914 5.164 1 95 51 ASP B O 1
ATOM 1367 N N . SER B 1 52 ? 6.027 -9.781 5.344 1 88 52 SER B N 1
ATOM 1368 C CA . SER B 1 52 ? 6.602 -9.891 6.68 1 88 52 SER B CA 1
ATOM 1369 C C . SER B 1 52 ? 5.52 -10.125 7.73 1 88 52 SER B C 1
ATOM 1371 O O . SER B 1 52 ? 5.82 -10.453 8.875 1 88 52 SER B O 1
ATOM 1373 N N . ASP B 1 53 ? 4.258 -9.93 7.383 1 89 53 ASP B N 1
ATOM 1374 C CA . ASP B 1 53 ? 3.166 -10.062 8.344 1 89 53 ASP B CA 1
ATOM 1375 C C . ASP B 1 53 ? 2.471 -11.414 8.211 1 89 53 ASP B C 1
ATOM 1377 O O . ASP B 1 53 ? 2.295 -11.922 7.102 1 89 53 ASP B O 1
ATOM 1381 N N . ARG B 1 54 ? 2.055 -11.945 9.289 1 88.69 54 ARG B N 1
ATOM 1382 C CA . ARG B 1 54 ? 1.418 -13.258 9.297 1 88.69 54 ARG B CA 1
ATOM 1383 C C . ARG B 1 54 ? 0.017 -13.195 8.703 1 88.69 54 ARG B C 1
ATOM 1385 O O . ARG B 1 54 ? -0.427 -14.133 8.047 1 88.69 54 ARG B O 1
ATOM 1392 N N . LEU B 1 55 ? -0.629 -12.156 8.938 1 91.5 55 LEU B N 1
ATOM 1393 C CA . LEU B 1 55 ? -2.039 -12.078 8.57 1 91.5 55 LEU B CA 1
ATOM 1394 C C . LEU B 1 55 ? -2.213 -11.344 7.242 1 91.5 55 LEU B C 1
ATOM 1396 O O . LEU B 1 55 ? -3.172 -11.594 6.512 1 91.5 55 LEU B O 1
ATOM 1400 N N . ASP B 1 56 ? -1.261 -10.469 6.945 1 93.81 56 ASP B N 1
ATOM 1401 C CA . ASP B 1 56 ? -1.441 -9.586 5.801 1 93.81 56 ASP B CA 1
ATOM 1402 C C . ASP B 1 56 ? -0.227 -9.633 4.875 1 93.81 56 ASP B C 1
ATOM 1404 O O . ASP B 1 56 ? 0.846 -10.086 5.273 1 93.81 56 ASP B O 1
ATOM 1408 N N . VAL B 1 57 ? -0.437 -9.18 3.703 1 96.31 57 VAL B N 1
ATOM 1409 C CA . VAL B 1 57 ? 0.612 -8.906 2.727 1 96.31 57 VAL B CA 1
ATOM 1410 C C . VAL B 1 57 ? 0.368 -7.555 2.066 1 96.31 57 VAL B C 1
ATOM 1412 O O . VAL B 1 57 ? -0.752 -7.039 2.09 1 96.31 57 VAL B O 1
ATOM 1415 N N . VAL B 1 58 ? 1.416 -6.984 1.56 1 96.94 58 VAL B N 1
ATOM 1416 C CA . VAL B 1 58 ? 1.274 -5.824 0.688 1 96.94 58 VAL B CA 1
ATOM 1417 C C . VAL B 1 58 ? 1.482 -6.242 -0.767 1 96.94 58 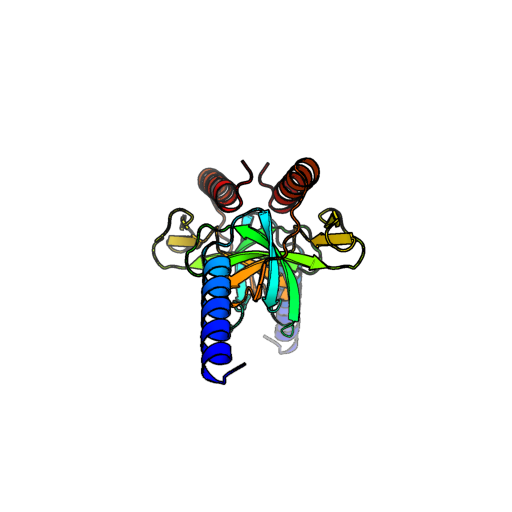VAL B C 1
ATOM 1419 O O . VAL B 1 58 ? 2.43 -6.965 -1.082 1 96.94 58 VAL B O 1
ATOM 1422 N N . VAL B 1 59 ? 0.594 -5.688 -1.612 1 97.12 59 VAL B N 1
ATOM 1423 C CA . VAL B 1 59 ? 0.657 -6.102 -3.01 1 97.12 59 VAL B CA 1
ATOM 1424 C C . VAL B 1 59 ? 0.612 -4.871 -3.916 1 97.12 59 VAL B C 1
ATOM 1426 O O . VAL B 1 59 ? 0.076 -3.83 -3.531 1 97.12 59 VAL B O 1
ATOM 1429 N N . CYS B 1 60 ? 1.187 -5.043 -5.051 1 96.88 60 CYS B N 1
ATOM 1430 C CA . CYS B 1 60 ? 0.953 -4.125 -6.156 1 96.88 60 CYS B CA 1
ATOM 1431 C C . CYS B 1 60 ? -0.194 -4.609 -7.035 1 96.88 60 CYS B C 1
ATOM 1433 O O . CYS B 1 60 ? -0.301 -5.805 -7.32 1 96.88 60 CYS B O 1
ATOM 1435 N N . SER B 1 61 ? -0.97 -3.697 -7.531 1 94.81 61 SER B N 1
ATOM 1436 C CA . SER B 1 61 ? -1.994 -4.016 -8.523 1 94.81 61 SER B CA 1
ATOM 1437 C C . SER B 1 61 ? -1.372 -4.359 -9.867 1 94.81 61 SER B C 1
ATOM 1439 O O . SER B 1 61 ? -0.372 -3.76 -10.266 1 94.81 61 SER B O 1
ATOM 1441 N N . CYS B 1 62 ? -1.972 -5.266 -10.5 1 95.75 62 CYS B N 1
ATOM 1442 C CA . CYS B 1 62 ? -1.606 -5.625 -11.859 1 95.75 62 CYS B CA 1
ATOM 1443 C C . CYS B 1 62 ? -2.805 -5.508 -12.797 1 95.75 62 CYS B C 1
ATOM 1445 O O . CYS B 1 62 ? -3.949 -5.645 -12.367 1 95.75 62 CYS B O 1
ATOM 1447 N N . THR B 1 63 ? -2.482 -5.195 -13.969 1 90.38 63 THR B N 1
ATOM 1448 C CA . THR B 1 63 ? -3.539 -5.039 -14.969 1 90.38 63 THR B CA 1
ATOM 1449 C C . THR B 1 63 ? -3.057 -5.484 -16.344 1 90.38 63 THR B C 1
ATOM 1451 O O . THR B 1 63 ? -1.854 -5.621 -16.578 1 90.38 63 THR B O 1
ATOM 1454 N N . THR B 1 64 ? -3.955 -5.84 -17.141 1 87.75 64 THR B N 1
ATOM 1455 C CA . THR B 1 64 ? -3.592 -6.18 -18.516 1 87.75 64 THR B CA 1
ATOM 1456 C C . THR B 1 64 ? -3.494 -4.922 -19.375 1 87.75 64 THR B C 1
ATOM 1458 O O . THR B 1 64 ? -3.002 -4.977 -20.5 1 87.75 64 THR B O 1
ATOM 1461 N N . SER B 1 65 ? -3.971 -3.848 -18.891 1 85.88 65 SER B N 1
ATOM 1462 C CA . SER B 1 65 ? -3.893 -2.605 -19.641 1 85.88 65 SER B CA 1
ATOM 1463 C C . SER B 1 65 ? -2.451 -2.119 -19.766 1 85.88 65 SER B C 1
ATOM 1465 O O . SER B 1 65 ? -1.656 -2.289 -18.844 1 85.88 65 SER B O 1
ATOM 1467 N N . PRO B 1 66 ? -2.102 -1.545 -20.906 1 82.19 66 PRO B N 1
ATOM 1468 C CA . PRO B 1 66 ? -0.732 -1.059 -21.078 1 82.19 66 PRO B CA 1
ATOM 1469 C C . PRO B 1 66 ? -0.344 -0.003 -20.047 1 82.19 66 PRO B C 1
ATOM 1471 O O . PRO B 1 66 ? -1.203 0.739 -19.562 1 82.19 66 PRO B O 1
ATOM 1474 N N . GLY B 1 67 ? 0.884 0.012 -19.734 1 76.88 67 GLY B N 1
ATOM 1475 C CA . GLY B 1 67 ? 1.407 0.976 -18.781 1 76.88 67 GLY B CA 1
ATOM 1476 C C . GLY B 1 67 ? 1.205 2.414 -19.219 1 76.88 67 GLY B C 1
ATOM 1477 O O . GLY B 1 67 ? 1.275 2.727 -20.406 1 76.88 67 GLY B O 1
ATOM 1478 N N . ARG B 1 68 ? 0.842 3.17 -18.297 1 66.38 68 ARG B N 1
ATOM 1479 C CA . ARG B 1 68 ? 0.563 4.562 -18.641 1 66.38 68 ARG B CA 1
ATOM 1480 C C . ARG B 1 68 ? 1.537 5.5 -17.938 1 66.38 68 ARG B C 1
ATOM 1482 O O . ARG B 1 68 ? 1.705 6.652 -18.344 1 66.38 68 ARG B O 1
ATOM 1489 N N . GLY B 1 69 ? 2.172 4.91 -17 1 74.38 69 GLY B N 1
ATOM 1490 C CA . GLY B 1 69 ? 2.85 5.902 -16.188 1 74.38 69 GLY B CA 1
ATOM 1491 C C . GLY B 1 69 ? 4.297 5.547 -15.891 1 74.38 69 GLY B C 1
ATOM 1492 O O . GLY B 1 69 ? 4.789 4.512 -16.344 1 74.38 69 GLY B O 1
ATOM 1493 N N . GLY B 1 70 ? 4.934 6.492 -15.328 1 83.75 70 GLY B N 1
ATOM 1494 C CA . GLY B 1 70 ? 6.363 6.426 -15.062 1 83.75 70 GLY B CA 1
ATOM 1495 C C . GLY B 1 70 ? 6.742 5.305 -14.117 1 83.75 70 GLY B C 1
ATOM 1496 O O . GLY B 1 70 ? 7.883 4.84 -14.117 1 83.75 70 GLY B O 1
ATOM 1497 N N . PHE B 1 71 ? 5.719 4.676 -13.453 1 92.94 71 PHE B N 1
ATOM 1498 C CA . PHE B 1 71 ? 6.082 3.682 -12.453 1 92.94 71 PHE B CA 1
ATOM 1499 C C . PHE B 1 71 ? 5.543 2.307 -12.828 1 92.94 71 PHE B C 1
ATOM 1501 O O . PHE B 1 71 ? 5.691 1.346 -12.07 1 92.94 71 PHE B O 1
ATOM 1508 N N . ASP B 1 72 ? 4.922 2.232 -13.977 1 94.25 72 ASP B N 1
ATOM 1509 C CA . ASP B 1 72 ? 4.402 0.957 -14.461 1 94.25 72 ASP B CA 1
ATOM 1510 C C . ASP B 1 72 ? 5.508 0.124 -15.109 1 94.25 72 ASP B C 1
ATOM 1512 O O . ASP B 1 72 ? 6.418 0.67 -15.734 1 94.25 72 ASP B O 1
ATOM 1516 N N . ILE B 1 73 ? 5.414 -1.167 -14.945 1 94.75 73 ILE B N 1
ATOM 1517 C CA . ILE B 1 73 ? 6.301 -2.109 -15.617 1 94.75 73 ILE B CA 1
ATOM 1518 C C . ILE B 1 73 ? 5.492 -3.291 -16.156 1 94.75 73 ILE B C 1
ATOM 1520 O O . ILE B 1 73 ? 4.613 -3.809 -15.461 1 94.75 73 ILE B O 1
ATOM 1524 N N . THR B 1 74 ? 5.84 -3.664 -17.344 1 94.06 74 THR B N 1
ATOM 1525 C CA . THR B 1 74 ? 5.133 -4.793 -17.938 1 94.06 74 THR B CA 1
ATOM 1526 C C . THR B 1 74 ? 5.98 -6.059 -17.875 1 94.06 74 THR B C 1
ATOM 1528 O O . THR B 1 74 ? 7.168 -6.035 -18.203 1 94.06 74 THR B O 1
ATOM 1531 N N . VAL B 1 75 ? 5.383 -7.094 -17.375 1 93.75 75 VAL B N 1
ATOM 1532 C CA . VAL B 1 75 ? 6.023 -8.406 -17.328 1 93.75 75 VAL B CA 1
ATOM 1533 C C . VAL B 1 75 ? 5.191 -9.414 -18.125 1 93.75 75 VAL B C 1
ATOM 1535 O O . VAL B 1 75 ? 4.02 -9.172 -18.406 1 93.75 75 VAL B O 1
ATOM 1538 N N . THR B 1 76 ? 5.871 -10.445 -18.438 1 89.38 76 THR B N 1
ATOM 1539 C CA . THR B 1 76 ? 5.148 -11.469 -19.188 1 89.38 76 THR B CA 1
ATOM 1540 C C . THR B 1 76 ? 4.781 -12.641 -18.281 1 89.38 76 THR B C 1
ATOM 1542 O O . THR B 1 76 ? 5.656 -13.367 -17.797 1 89.38 76 THR B O 1
ATOM 1545 N N . LEU B 1 77 ? 3.551 -12.828 -18.016 1 90.5 77 LEU B N 1
ATOM 1546 C CA . LEU B 1 77 ? 2.984 -14.023 -17.406 1 90.5 77 LEU B CA 1
ATOM 1547 C C . LEU B 1 77 ? 2.32 -14.906 -18.453 1 90.5 77 LEU B C 1
ATOM 1549 O O . LEU B 1 77 ? 2.932 -15.234 -19.484 1 90.5 77 LEU B O 1
ATOM 1553 N N . LYS B 1 78 ? 1.109 -15.305 -18.25 1 89.12 78 LYS B N 1
ATOM 1554 C CA . LYS B 1 78 ? 0.386 -15.953 -19.344 1 89.12 78 LYS B CA 1
ATOM 1555 C C . LYS B 1 78 ? 0.083 -14.969 -20.469 1 89.12 78 LYS B C 1
ATOM 1557 O O . LYS B 1 78 ? 0.117 -15.328 -21.656 1 89.12 78 LYS B O 1
ATOM 1562 N N . LYS B 1 79 ? -0.035 -13.797 -20.109 1 90.5 79 LYS B N 1
ATOM 1563 C CA . LYS B 1 79 ? -0.176 -12.641 -20.984 1 90.5 79 LYS B CA 1
ATOM 1564 C C . LYS B 1 79 ? 0.638 -11.461 -20.469 1 90.5 79 LYS B C 1
ATOM 1566 O O . LYS B 1 79 ? 1.033 -11.438 -19.297 1 90.5 79 LYS B O 1
ATOM 1571 N N . PRO B 1 80 ? 0.857 -10.5 -21.422 1 92.06 80 PRO B N 1
ATOM 1572 C CA . PRO B 1 80 ? 1.504 -9.289 -20.906 1 92.06 80 PRO B CA 1
ATOM 1573 C C . PRO B 1 80 ? 0.727 -8.648 -19.766 1 92.06 80 PRO B C 1
ATOM 1575 O O . PRO B 1 80 ? -0.488 -8.453 -19.859 1 92.06 80 PRO B O 1
ATOM 1578 N N . THR B 1 81 ? 1.353 -8.484 -18.672 1 94 81 THR B N 1
ATOM 1579 C CA . THR B 1 81 ? 0.746 -7.961 -17.453 1 94 81 THR B CA 1
ATOM 1580 C C . THR B 1 81 ? 1.507 -6.738 -16.953 1 94 81 THR B C 1
ATOM 1582 O O . THR B 1 81 ? 2.732 -6.773 -16.812 1 94 81 THR B O 1
ATOM 1585 N N . THR B 1 82 ? 0.788 -5.695 -16.719 1 95.56 82 THR B N 1
ATOM 1586 C CA . THR B 1 82 ? 1.373 -4.461 -16.203 1 95.56 82 THR B CA 1
ATOM 1587 C C . THR B 1 82 ? 1.264 -4.402 -14.688 1 95.56 82 THR B C 1
ATOM 1589 O O . THR B 1 82 ? 0.17 -4.527 -14.133 1 95.56 82 THR B O 1
ATOM 1592 N N . ILE B 1 83 ? 2.395 -4.223 -14.016 1 96.62 83 ILE B N 1
ATOM 1593 C CA . ILE B 1 83 ? 2.432 -3.973 -12.578 1 96.62 83 ILE B CA 1
ATOM 1594 C C . ILE B 1 83 ? 2.438 -2.469 -12.32 1 96.62 83 ILE B C 1
ATOM 1596 O O . ILE B 1 83 ? 3.281 -1.742 -12.852 1 96.62 83 ILE B O 1
ATOM 1600 N N . ARG B 1 84 ? 1.495 -2.035 -11.594 1 94.75 84 ARG B N 1
ATOM 1601 C CA . ARG B 1 84 ? 1.479 -0.647 -11.141 1 94.75 84 ARG B CA 1
ATOM 1602 C C . ARG B 1 84 ? 2.199 -0.495 -9.805 1 94.75 84 ARG B C 1
ATOM 1604 O O . ARG B 1 84 ? 1.583 -0.611 -8.75 1 94.75 84 ARG B O 1
ATOM 1611 N N . THR B 1 85 ? 3.465 -0.106 -9.805 1 95.88 85 THR B N 1
ATOM 1612 C CA . THR B 1 85 ? 4.32 -0.177 -8.625 1 95.88 85 THR B CA 1
ATOM 1613 C C . THR B 1 85 ? 4.012 0.97 -7.668 1 95.88 85 THR B C 1
ATOM 1615 O O . THR B 1 85 ? 4.449 0.955 -6.516 1 95.88 85 THR B O 1
ATOM 1618 N N . ASN B 1 86 ? 3.246 1.932 -8.148 1 94.88 86 ASN B N 1
ATOM 1619 C CA . ASN B 1 86 ? 2.852 3.027 -7.27 1 94.88 86 ASN B CA 1
ATOM 1620 C C . ASN B 1 86 ? 1.452 2.814 -6.699 1 94.88 86 ASN B C 1
ATOM 1622 O O . ASN B 1 86 ? 0.867 3.732 -6.121 1 94.88 86 ASN B O 1
ATOM 1626 N N . LYS B 1 87 ? 0.894 1.694 -6.914 1 94.06 87 LYS B N 1
ATOM 1627 C CA . LYS B 1 87 ? -0.387 1.286 -6.344 1 94.06 87 LYS B CA 1
ATOM 1628 C C . LYS B 1 87 ? -0.218 0.087 -5.418 1 94.06 87 LYS B C 1
ATOM 1630 O O . LYS B 1 87 ? -0.161 -1.057 -5.875 1 94.06 87 LYS B O 1
ATOM 1635 N N . LEU B 1 88 ? -0.197 0.356 -4.164 1 95.88 88 LEU B N 1
ATOM 1636 C CA . LEU B 1 88 ? 0.088 -0.657 -3.152 1 95.88 88 LEU B CA 1
ATOM 1637 C C . LEU B 1 88 ? -1.08 -0.8 -2.182 1 95.88 88 LEU B C 1
ATOM 1639 O O . LEU B 1 88 ? -1.698 0.195 -1.798 1 95.88 88 LEU B O 1
ATOM 1643 N N . TYR B 1 89 ? -1.292 -1.989 -1.759 1 95.5 89 TYR B N 1
ATOM 1644 C CA . TYR B 1 89 ? -2.406 -2.285 -0.866 1 95.5 89 TYR B CA 1
ATOM 1645 C C . TYR B 1 89 ? -2.031 -3.371 0.135 1 95.5 89 TYR B C 1
ATOM 1647 O O . TYR B 1 89 ? -1.534 -4.434 -0.249 1 95.5 89 TYR B O 1
ATOM 1655 N N . THR B 1 90 ? -2.303 -3.098 1.36 1 95.69 90 THR B N 1
ATOM 1656 C CA . THR B 1 90 ? -2.279 -4.16 2.361 1 95.69 90 THR B CA 1
ATOM 1657 C C . THR B 1 90 ? -3.584 -4.949 2.342 1 95.69 90 THR B C 1
ATOM 1659 O O . THR B 1 90 ? -4.664 -4.379 2.508 1 95.69 90 THR B O 1
ATOM 1662 N N . ILE B 1 91 ? -3.477 -6.195 2.154 1 94.62 91 ILE B N 1
ATOM 1663 C CA . ILE B 1 91 ? -4.656 -7.055 2.15 1 94.62 91 ILE B CA 1
ATOM 1664 C C . ILE B 1 91 ? -4.422 -8.258 3.059 1 94.62 91 ILE B C 1
ATOM 1666 O O . ILE B 1 91 ? -3.275 -8.609 3.35 1 94.62 91 ILE B O 1
ATOM 1670 N N . SER B 1 92 ? -5.527 -8.844 3.471 1 94 92 SER B N 1
ATOM 1671 C CA . SER B 1 92 ? -5.422 -10.094 4.219 1 94 92 SER B CA 1
ATOM 1672 C C . SER B 1 92 ? -4.922 -11.227 3.336 1 94 92 SER B C 1
ATOM 1674 O O . SER B 1 92 ? -5.289 -11.312 2.162 1 94 92 SER B O 1
ATOM 1676 N N . ARG B 1 93 ? -4.188 -12.094 3.898 1 96 93 ARG B N 1
ATOM 1677 C CA . ARG B 1 93 ? -3.721 -13.25 3.145 1 96 93 ARG B CA 1
ATOM 1678 C C . ARG B 1 93 ? -4.895 -14.07 2.615 1 96 93 ARG B C 1
ATOM 1680 O O . ARG B 1 93 ? -4.785 -14.719 1.575 1 96 93 ARG B O 1
ATOM 1687 N N . ASP B 1 94 ? -6.02 -13.961 3.283 1 93.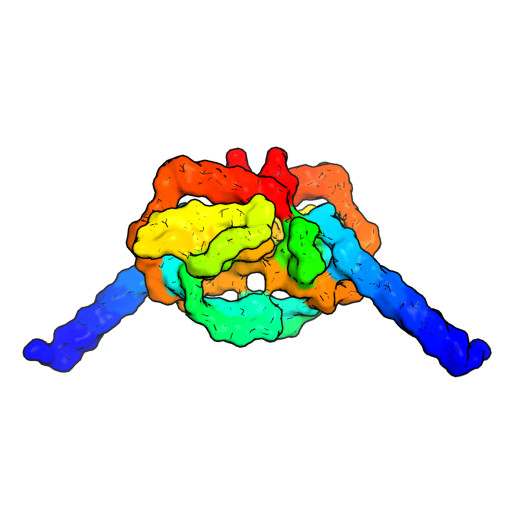69 94 ASP B N 1
ATOM 1688 C CA . ASP B 1 94 ? -7.195 -14.711 2.857 1 93.69 94 ASP B CA 1
ATOM 1689 C C . ASP B 1 94 ? -7.785 -14.133 1.574 1 93.69 94 ASP B C 1
ATOM 1691 O O . ASP B 1 94 ? -8.633 -14.75 0.936 1 93.69 94 ASP B O 1
ATOM 1695 N N . GLN B 1 95 ? -7.363 -12.984 1.252 1 94.81 95 GLN B N 1
ATOM 1696 C CA . GLN B 1 95 ? -7.844 -12.344 0.03 1 94.81 95 GLN B CA 1
ATOM 1697 C C . GLN B 1 95 ? -7.043 -12.812 -1.183 1 94.81 95 GLN B C 1
ATOM 1699 O O . GLN B 1 95 ? -7.426 -12.547 -2.324 1 94.81 95 GLN B O 1
ATOM 1704 N N . LEU B 1 96 ? -5.949 -13.484 -0.923 1 96.31 96 LEU B N 1
ATOM 1705 C CA . LEU B 1 96 ? -5.262 -14.188 -2 1 96.31 96 LEU B CA 1
ATOM 1706 C C . LEU B 1 96 ? -6.035 -15.438 -2.406 1 96.31 96 LEU B C 1
ATOM 1708 O O . LEU B 1 96 ? -6.262 -16.328 -1.583 1 96.31 96 LEU B O 1
ATOM 1712 N N . LEU B 1 97 ? -6.375 -15.508 -3.602 1 96.19 97 LEU B N 1
ATOM 1713 C CA . LEU B 1 97 ? -7.223 -16.609 -4.035 1 96.19 97 LEU B CA 1
ATOM 1714 C C . LEU B 1 97 ? -6.379 -17.812 -4.465 1 96.19 97 LEU B C 1
ATOM 1716 O O . LEU B 1 97 ? -6.625 -18.938 -4.031 1 96.19 97 LEU B O 1
ATOM 1720 N N . PHE B 1 98 ? -5.438 -17.609 -5.391 1 95.81 98 PHE B N 1
ATOM 1721 C CA . PHE B 1 98 ? -4.531 -18.688 -5.793 1 95.81 98 PHE B CA 1
ATOM 1722 C C . PHE B 1 98 ? -3.248 -18.109 -6.379 1 95.81 98 PHE B C 1
ATOM 1724 O O . PHE B 1 98 ? -3.252 -17.016 -6.949 1 95.81 98 PHE B O 1
ATOM 1731 N N . LYS B 1 99 ? -2.254 -18.922 -6.312 1 96.5 99 LYS B N 1
ATOM 1732 C CA . LYS B 1 99 ? -0.936 -18.531 -6.805 1 96.5 99 LYS B CA 1
ATOM 1733 C C . LYS B 1 99 ? -0.857 -18.656 -8.32 1 96.5 99 LYS B C 1
ATOM 1735 O O . LYS B 1 99 ? -1.328 -19.641 -8.898 1 96.5 99 LYS B O 1
ATOM 1740 N N . ILE B 1 100 ? -0.421 -17.594 -8.891 1 95.62 100 ILE B N 1
ATOM 1741 C CA . ILE B 1 100 ? -0.088 -17.656 -10.312 1 95.62 100 ILE B CA 1
ATOM 1742 C C . ILE B 1 100 ? 1.278 -18.312 -10.492 1 95.62 100 ILE B C 1
ATOM 1744 O O . ILE B 1 100 ? 2.268 -17.875 -9.898 1 95.62 100 ILE B O 1
ATOM 1748 N N . PRO B 1 101 ? 1.336 -19.328 -11.234 1 94.38 101 PRO B N 1
ATOM 1749 C CA . PRO B 1 101 ? 2.553 -20.141 -11.32 1 94.38 101 PRO B CA 1
ATOM 1750 C C . PRO B 1 101 ? 3.717 -19.391 -11.961 1 94.38 101 PRO B C 1
ATOM 1752 O O . PRO B 1 101 ? 4.879 -19.672 -11.672 1 94.38 101 PRO B O 1
ATOM 1755 N N . GLN B 1 102 ? 3.426 -18.469 -12.789 1 93.88 102 GLN B N 1
ATOM 1756 C CA . GLN B 1 102 ? 4.484 -17.734 -13.461 1 93.88 102 GLN B CA 1
ATOM 1757 C C . GLN B 1 102 ? 5.227 -16.828 -12.484 1 93.88 102 GLN B C 1
ATOM 1759 O O . GLN B 1 102 ? 4.641 -16.328 -11.516 1 93.88 102 GLN B O 1
ATOM 1764 N N . THR B 1 103 ? 6.473 -16.656 -12.734 1 92.31 103 THR B N 1
ATOM 1765 C CA . THR B 1 103 ? 7.32 -15.766 -11.961 1 92.31 103 THR B CA 1
ATOM 1766 C C . THR B 1 103 ? 8.039 -14.773 -12.867 1 92.31 103 THR B C 1
ATOM 1768 O O . THR B 1 103 ? 8.188 -15.023 -14.07 1 92.31 103 THR B O 1
ATOM 1771 N N . ALA B 1 104 ? 8.344 -13.664 -12.266 1 94.19 104 ALA B N 1
ATOM 1772 C CA . ALA B 1 104 ? 9.172 -12.719 -13.016 1 94.19 104 ALA B CA 1
ATOM 1773 C C . ALA B 1 104 ? 10.578 -13.273 -13.234 1 94.19 104 ALA B C 1
ATOM 1775 O O . ALA B 1 104 ? 11.125 -13.961 -12.367 1 94.19 104 ALA B O 1
ATOM 1776 N N . THR B 1 105 ? 11.109 -13.023 -14.422 1 94.75 105 THR B N 1
ATOM 1777 C CA . THR B 1 105 ? 12.523 -13.336 -14.625 1 94.75 105 THR B CA 1
ATOM 1778 C C . THR B 1 105 ? 13.398 -12.492 -13.703 1 94.75 105 THR B C 1
ATOM 1780 O O . THR B 1 105 ? 12.953 -11.477 -13.164 1 94.75 105 THR B O 1
ATOM 1783 N N . PRO B 1 106 ? 14.641 -12.922 -13.555 1 95.31 106 PRO B N 1
ATOM 1784 C CA . PRO B 1 106 ? 15.539 -12.117 -12.719 1 95.31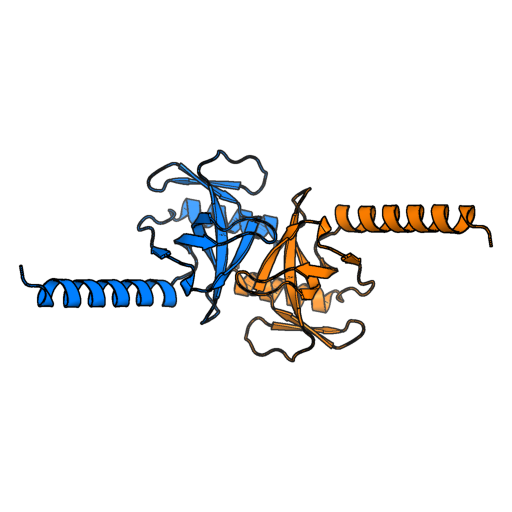 106 PRO B CA 1
ATOM 1785 C C . PRO B 1 106 ? 15.641 -10.672 -13.195 1 95.31 106 PRO B C 1
ATOM 1787 O O . PRO B 1 106 ? 15.664 -9.75 -12.375 1 95.31 106 PRO B O 1
ATOM 1790 N N . ASP B 1 107 ? 15.664 -10.484 -14.484 1 95.69 107 ASP B N 1
ATOM 1791 C CA . ASP B 1 107 ? 15.734 -9.133 -15.031 1 95.69 107 ASP B CA 1
ATOM 1792 C C . ASP B 1 107 ? 14.461 -8.352 -14.734 1 95.69 107 ASP B C 1
ATOM 1794 O O . ASP B 1 107 ? 14.516 -7.172 -14.383 1 95.69 107 ASP B O 1
ATOM 1798 N N . GLU B 1 108 ? 13.336 -9.008 -14.914 1 94.5 108 GLU B N 1
ATOM 1799 C CA . GLU B 1 108 ? 12.055 -8.375 -14.625 1 94.5 108 GLU B CA 1
ATOM 1800 C C . GLU B 1 108 ? 11.938 -8.016 -13.141 1 94.5 108 GLU B C 1
ATOM 1802 O O . GLU B 1 108 ? 11.492 -6.922 -12.797 1 94.5 108 GLU B O 1
ATOM 1807 N N . TYR B 1 109 ? 12.367 -8.922 -12.344 1 95.44 109 TYR B N 1
ATOM 1808 C CA . TYR B 1 109 ? 12.344 -8.703 -10.906 1 95.44 109 TYR B CA 1
ATOM 1809 C C . TYR B 1 109 ? 13.188 -7.492 -10.523 1 95.44 109 TYR B C 1
ATOM 1811 O O . TYR B 1 109 ? 12.742 -6.629 -9.766 1 95.44 109 TYR B O 1
ATOM 1819 N N . ALA B 1 110 ? 14.375 -7.43 -11.086 1 95.19 110 ALA B N 1
ATOM 1820 C CA . ALA B 1 110 ? 15.266 -6.297 -10.82 1 95.19 110 ALA B CA 1
ATOM 1821 C C . ALA B 1 110 ? 14.625 -4.984 -11.266 1 95.19 110 ALA B C 1
ATOM 1823 O O . ALA B 1 110 ? 14.75 -3.965 -10.586 1 95.19 110 ALA B O 1
ATOM 1824 N N . ALA B 1 111 ? 13.969 -5.066 -12.375 1 94.69 111 ALA B N 1
ATOM 1825 C CA . ALA B 1 111 ? 13.312 -3.873 -12.906 1 94.69 111 ALA B CA 1
ATOM 1826 C C . ALA B 1 111 ? 12.141 -3.451 -12.016 1 94.69 111 ALA B C 1
ATOM 1828 O O . ALA B 1 111 ? 11.922 -2.258 -11.797 1 94.69 111 ALA B O 1
ATOM 1829 N N . ILE B 1 112 ? 11.375 -4.422 -11.5 1 95.69 112 ILE B N 1
ATOM 1830 C CA . ILE B 1 112 ? 10.266 -4.148 -10.594 1 95.69 112 ILE B CA 1
ATOM 1831 C C . ILE B 1 112 ? 10.789 -3.463 -9.336 1 95.69 112 ILE B C 1
ATOM 1833 O O . ILE B 1 112 ? 10.242 -2.441 -8.906 1 95.69 112 ILE B O 1
ATOM 1837 N N . MET B 1 113 ? 11.875 -4.004 -8.789 1 95.19 113 MET B N 1
ATOM 1838 C CA . MET B 1 113 ? 12.445 -3.439 -7.574 1 95.19 113 MET B CA 1
ATOM 1839 C C . MET B 1 113 ? 12.93 -2.014 -7.809 1 95.19 113 MET B C 1
ATOM 1841 O O . MET B 1 113 ? 12.758 -1.143 -6.957 1 95.19 113 MET B O 1
ATOM 1845 N N . SER B 1 114 ? 13.516 -1.813 -8.945 1 94.56 114 SER B N 1
ATOM 1846 C CA . SER B 1 114 ? 14 -0.478 -9.281 1 94.56 114 SER B CA 1
ATOM 1847 C C . SER B 1 114 ? 12.852 0.526 -9.336 1 94.56 114 SER B C 1
ATOM 1849 O O . SER B 1 114 ? 12.969 1.635 -8.812 1 94.56 114 SER B O 1
ATOM 1851 N N . LYS B 1 115 ? 11.75 0.149 -9.914 1 94 115 LYS B N 1
ATOM 1852 C CA . LYS B 1 115 ? 10.586 1.029 -10.016 1 94 115 LYS B CA 1
ATOM 1853 C C . LYS B 1 115 ? 9.961 1.263 -8.641 1 94 115 LYS B C 1
ATOM 1855 O O . LYS B 1 115 ? 9.5 2.367 -8.344 1 94 115 LYS B O 1
ATOM 1860 N N . LEU B 1 116 ? 9.953 0.239 -7.836 1 94.94 116 LEU B N 1
ATOM 1861 C CA . LEU B 1 116 ? 9.422 0.371 -6.48 1 94.94 116 LEU B CA 1
ATOM 1862 C C . LEU B 1 116 ? 10.25 1.354 -5.668 1 94.94 116 LEU B C 1
ATOM 1864 O O . LEU B 1 116 ? 9.703 2.225 -4.988 1 94.94 116 LEU B O 1
ATOM 1868 N N . LYS B 1 117 ? 11.523 1.219 -5.812 1 93.69 117 LYS B N 1
ATOM 1869 C CA . LYS B 1 117 ? 12.43 2.131 -5.121 1 93.69 117 LYS B CA 1
ATOM 1870 C C . LYS B 1 117 ? 12.195 3.574 -5.555 1 93.69 117 LYS B C 1
ATOM 1872 O O . LYS B 1 117 ? 12.18 4.484 -4.723 1 93.69 117 LYS B O 1
ATOM 1877 N N . GLU B 1 118 ? 12.062 3.699 -6.777 1 93.56 118 GLU B N 1
ATOM 1878 C CA . GLU B 1 118 ? 11.789 5.027 -7.316 1 93.56 118 GLU B CA 1
ATOM 1879 C C . GLU B 1 118 ? 10.461 5.574 -6.793 1 93.56 118 GLU B C 1
ATOM 1881 O O . GLU B 1 118 ? 10.383 6.727 -6.367 1 93.56 118 GLU B O 1
ATOM 1886 N N . ALA B 1 119 ? 9.445 4.758 -6.82 1 93.56 119 ALA B N 1
ATOM 1887 C CA . ALA B 1 119 ? 8.102 5.176 -6.426 1 93.56 119 ALA B CA 1
ATOM 1888 C C . ALA B 1 119 ? 8.062 5.59 -4.957 1 93.56 119 ALA B C 1
ATOM 1890 O O . ALA B 1 119 ? 7.434 6.59 -4.605 1 93.56 119 ALA B O 1
ATOM 1891 N N . ILE B 1 120 ? 8.75 4.855 -4.066 1 92.5 120 ILE B N 1
ATOM 1892 C CA . ILE B 1 120 ? 8.664 5.07 -2.629 1 92.5 120 ILE B CA 1
ATOM 1893 C C . ILE B 1 120 ? 9.797 5.988 -2.174 1 92.5 120 ILE B C 1
ATOM 1895 O O . ILE B 1 120 ? 9.938 6.27 -0.98 1 92.5 120 ILE B O 1
ATOM 1899 N N . HIS B 1 121 ? 10.625 6.465 -3.137 1 89.5 121 HIS B N 1
ATOM 1900 C CA . HIS B 1 121 ? 11.734 7.375 -2.877 1 89.5 121 HIS B CA 1
ATOM 1901 C C . HIS B 1 121 ? 12.703 6.785 -1.857 1 89.5 121 HIS B C 1
ATOM 1903 O O . HIS B 1 121 ? 13.094 7.457 -0.899 1 89.5 121 HIS B O 1
ATOM 1909 N N . VAL B 1 122 ? 12.867 5.527 -1.94 1 80.75 122 VAL B N 1
ATOM 1910 C CA . VAL B 1 122 ? 13.859 4.914 -1.068 1 80.75 122 VAL B CA 1
ATOM 1911 C C . VAL B 1 122 ? 15.094 4.531 -1.883 1 80.75 122 VAL B C 1
ATOM 1913 O O . VAL B 1 122 ? 15.008 3.729 -2.814 1 80.75 122 VAL B O 1
ATOM 1916 N N . VAL B 1 123 ? 15.805 5.562 -2.281 1 65.56 123 VAL B N 1
ATOM 1917 C CA . VAL B 1 123 ? 17.016 5.293 -3.041 1 65.56 123 VAL B CA 1
ATOM 1918 C C . VAL B 1 123 ? 18.141 4.855 -2.094 1 65.56 123 VAL B C 1
ATOM 1920 O O . VAL B 1 123 ? 18.188 5.297 -0.943 1 65.56 123 VAL B O 1
#

Sequence (246 aa):
MSSNDSTRKAEAAKRKLEAQRRDAKHGEFFFAKYAAIGQPERQAPVFVVVDSDRLDVVVCSCTTSPGRGGFDITVTLKKPTTIRTNKLYTISRDQLLFKIPQTATPDEYAAIMSKLKEAIHVVMSSNDSTRKAEAAKRKLEAQRRDAKHGEFFFAKYAAIGQPERQAPVFVVVDSDRLDVVVCSCTTSPGRGGFDITVTLKKPTTIRTNKLYTISRDQLLFKIPQTATPDEYAAIMSKLKEAIHVV

Foldseek 3Di:
DDPVVVVVVVVVVVVVQVVCLQPPDAQFKFWFWDADVPGDIDTAIWGFHANPDRFKTKTWGKDLDDDDDPLWDWFAAVHIIITRLLHMDIDTSVRGGGTRPDGGDPVSVVSNVVSNCVNVVVD/DDPVVVVVVVVVVVVVFVVCLQPPDAQWKFWFWDDDVPGDIDTAIWGFHANPDRFKTKTWGKDLDDDDDPLWDWFAAVHTIITRLLHMDIDTSVRGGGTRPDGGDPVSVVSNVVSNCVNVVPD

Radius of gyration: 20.16 Å; Cα contacts (8 Å, |Δi|>4): 508; chains: 2; bounding box: 41×81×42 Å

Solvent-accessible surface area (backbone atoms only — not comparable to full-atom values): 12967 Å² total; per-residue (Å²): 137,55,76,65,54,56,52,50,53,49,50,52,54,50,51,53,45,51,48,51,34,67,61,49,43,60,67,37,31,28,33,27,53,49,40,56,68,96,44,71,75,42,76,41,46,29,37,29,40,24,46,88,46,86,62,36,32,22,28,25,46,39,39,72,58,80,67,84,49,96,42,38,47,76,44,70,57,99,48,68,32,17,37,34,50,69,38,39,37,40,37,50,31,83,32,45,66,46,74,44,88,56,61,66,50,74,67,51,45,52,50,51,46,52,33,35,28,60,43,50,66,50,125,136,54,75,66,55,54,51,52,52,51,49,50,53,51,51,51,46,51,48,50,33,68,61,50,44,59,67,38,32,26,34,27,54,46,38,59,63,97,45,72,74,40,74,40,46,29,37,30,42,26,46,87,46,87,61,35,32,22,28,25,45,40,37,70,58,79,68,83,51,97,42,39,44,76,44,71,56,99,48,69,30,18,36,34,49,68,37,38,37,41,40,49,32,82,31,44,66,47,76,42,87,58,60,66,49,75,68,52,44,53,50,50,45,52,34,34,28,60,41,49,67,48,124

Nearest PDB structures (foldseek):
  4mzm-assembly2_C  TM=8.245E-01  e=7.091E-07  Staphylococcus aureus subsp. aureus N315
  5cqx-assembly1_B  TM=7.996E-01  e=2.951E-04  Escherichia coli K-12
  5ckh-assembly1_A  TM=7.958E-01  e=3.933E-04  Escherichia coli K-12
  3kyg-assembly1_B  TM=3.416E-01  e=5.138E+00  Vibrio cholerae
  2rde-assembly1_A  TM=3.376E-01  e=8.136E+00  Vibrio cholerae O395

Secondary structure (DSSP, 8-state):
--HHHHHHHHHHHHHHHHHHHHT--TT-EEEEEE--TTS--EEEEEEEEE---SSEEEEEEEESSPP-STTEEEEESSSEEEEEEEEEEEEEGGGEEEEES----HHHHHHHHHHHHHHHT--/--HHHHHHHHHHHHHHHHHHHHT--TT-EEEEEE--TTS--EEEEEEEEE---SSEEEEEEEESSPP-STTEEEEESSSEEEEEEEEEEEEEGGGEEEEES----HHHHHHHHHHHHHHHT--

Organism: Saccharibacillus brassicae (NCBI:txid2583377)

pLDDT: mean 90.66, std 7.62, range [54.81, 97.94]